Protein AF-A0A3M1J984-F1 (afdb_monomer)

Secondary structure (DSSP, 8-state):
---PPPPPPHHHHHHHHHHHHHHHHHHHHTTT-EE---HHHHHHHHHHHS-TTTS-SHHHHHHHHHHHHHTGGG--BSSHHHHHHHHHHHHHHHHHHHHHHHHHH-PPTT--GGGTSPPTTHHHHHHHHHHHHHEESHHHH-HHHHHIIIIIHHHHHHHHHHGGGGGS---TTSSSTT--GGGS-----HHHHHHHHHHHHHHHHHHHHTTT-SSS--

Sequence (218 aa):
MAIKSSRKTGIQYLGLGLFSLALILFTLMLGLDHYQLEPASLQSLAESTFSTEKTAGWPREALLAEAGSSGIYAQSYSSTFAFEDALNELFAGAQERIKTRIKTEGLPDGKQKWQVGIPDWVLPNKKTELLQDAAQGPVSGNPLLWFFLTFGLAIIGGLLYILPKRHTPPGIRHDHIYHNPLTRGLRMSWRGLFLGAAVIGIVGYGFYYMDKAYFWPA

Solvent-accessible surface area (backbone atoms only — not comparable to full-atom values): 12513 Å² total; per-residue (Å²): 133,82,81,75,76,78,81,79,52,72,56,34,54,51,10,49,50,39,26,52,50,10,52,51,51,48,62,50,55,73,65,60,38,34,34,37,51,48,73,67,60,56,50,53,48,35,48,74,72,47,46,86,85,70,27,58,67,54,42,45,52,30,40,55,53,32,41,65,70,70,44,49,62,81,45,75,26,71,42,71,64,62,43,49,53,51,51,52,51,40,54,51,50,18,41,51,50,46,56,49,45,41,73,74,75,44,71,62,91,97,54,54,73,80,38,44,49,67,61,84,65,52,55,76,74,42,45,66,59,55,52,59,73,15,43,45,37,74,49,69,75,37,53,67,59,49,47,40,51,26,54,48,34,27,51,52,9,49,46,44,40,50,58,70,64,70,72,56,75,95,53,76,87,78,64,68,78,82,70,59,79,85,75,66,62,95,70,89,39,75,66,55,50,54,51,50,50,49,52,52,50,52,53,52,49,49,36,62,73,50,75,68,52,93,59,87,87,120

Mean predicted aligned error: 12.94 Å

pLDDT: mean 82.84, std 13.0, range [40.94, 96.5]

Foldseek 3Di:
DDPPPDDADPLLVVLVVLLVQLVVLVVVLLQFKKFAFDLVLLQVLLCVPLPDPQAPCLLSVLLSVLCVVLVRRVDIGRHLVVNLVVVVVSLVSSQVVQVVCCVPVNDPPPDDPVRHGDDPVSCVVCVVVSRLVRIDGPCSVCVPVSCCSNVVSNVSSVCSNVVVVVPDPDDPPPVCPPPDPVVPPDDPDPVNVVVVVVVCVVVVVVCVVQVNDPDPDD

Structure (mmCIF, N/CA/C/O backbone):
data_AF-A0A3M1J984-F1
#
_entry.id   AF-A0A3M1J984-F1
#
loop_
_atom_site.group_PDB
_atom_site.id
_atom_site.type_symbol
_atom_site.label_atom_id
_atom_site.label_alt_id
_atom_site.label_comp_id
_atom_site.label_asym_id
_atom_site.label_entity_id
_atom_site.label_seq_id
_atom_site.pdbx_PDB_ins_code
_atom_site.Cartn_x
_atom_site.Cartn_y
_atom_site.Cartn_z
_atom_site.occupancy
_atom_site.B_iso_or_equiv
_atom_site.auth_seq_id
_atom_site.auth_comp_id
_atom_site.auth_asym_id
_atom_site.auth_atom_id
_atom_site.pdbx_PDB_model_num
ATOM 1 N N . MET A 1 1 ? 18.355 -13.145 -49.606 1.00 42.06 1 MET A N 1
ATOM 2 C CA . MET A 1 1 ? 19.613 -12.793 -48.908 1.00 42.06 1 MET A CA 1
ATOM 3 C C . MET A 1 1 ? 19.303 -12.614 -47.423 1.00 42.06 1 MET A C 1
ATOM 5 O O . MET A 1 1 ? 18.540 -11.719 -47.080 1.00 42.06 1 MET A O 1
ATOM 9 N N . ALA A 1 2 ? 19.761 -13.521 -46.554 1.00 40.94 2 ALA A N 1
ATOM 10 C CA . ALA A 1 2 ? 19.453 -13.466 -45.123 1.00 40.94 2 ALA A CA 1
ATOM 11 C C . ALA A 1 2 ? 20.171 -12.268 -44.482 1.00 40.94 2 ALA A C 1
ATOM 13 O O . ALA A 1 2 ? 21.398 -12.188 -44.507 1.00 40.94 2 ALA A O 1
ATOM 14 N N . ILE A 1 3 ? 19.407 -11.319 -43.937 1.00 47.78 3 ILE A N 1
ATOM 15 C CA . ILE A 1 3 ? 19.952 -10.152 -43.238 1.00 47.78 3 ILE A CA 1
ATOM 16 C C . ILE A 1 3 ? 20.613 -10.665 -41.958 1.00 47.78 3 ILE A C 1
ATOM 18 O O . ILE A 1 3 ? 19.939 -10.985 -40.980 1.00 47.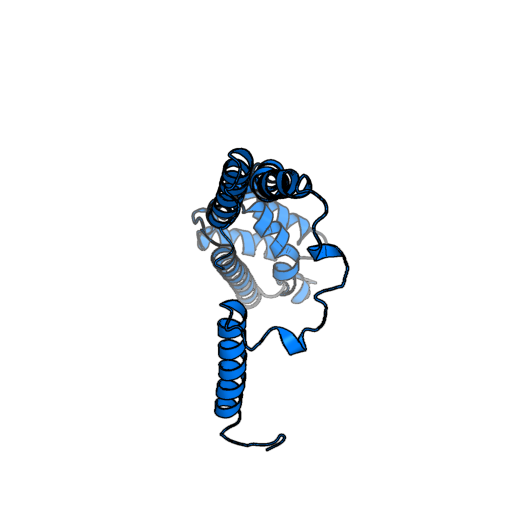78 3 ILE A O 1
ATOM 22 N N . LYS A 1 4 ? 21.941 -10.789 -41.983 1.00 49.25 4 LYS A N 1
ATOM 23 C CA . LYS A 1 4 ? 22.738 -11.184 -40.823 1.00 49.25 4 LYS A CA 1
ATOM 24 C C . LYS A 1 4 ? 22.514 -10.143 -39.725 1.00 49.25 4 LYS A C 1
ATOM 26 O O . LYS A 1 4 ? 22.806 -8.965 -39.920 1.00 49.25 4 LYS A O 1
ATOM 31 N N . SER A 1 5 ? 21.950 -10.572 -38.594 1.00 57.12 5 SER A N 1
ATOM 32 C CA . SER A 1 5 ? 21.793 -9.732 -37.402 1.00 57.12 5 SER A CA 1
ATOM 33 C C . SER A 1 5 ? 23.138 -9.087 -37.077 1.00 57.12 5 SER A C 1
ATOM 35 O O . SER A 1 5 ? 24.121 -9.802 -36.873 1.00 57.12 5 SER A O 1
ATOM 37 N N . SER A 1 6 ? 23.185 -7.753 -37.037 1.00 65.19 6 SER A N 1
ATOM 38 C CA . SER A 1 6 ? 24.373 -7.017 -36.594 1.00 65.19 6 SER A CA 1
ATOM 39 C C . SER A 1 6 ? 24.842 -7.584 -35.250 1.00 65.19 6 SER A C 1
ATOM 41 O O . SER A 1 6 ? 24.016 -7.804 -34.356 1.00 65.19 6 SER A O 1
ATOM 43 N N . ARG A 1 7 ? 26.141 -7.892 -35.123 1.00 69.62 7 ARG A N 1
ATOM 44 C CA . ARG A 1 7 ? 26.693 -8.392 -33.857 1.00 69.62 7 ARG A CA 1
ATOM 45 C C . ARG A 1 7 ? 26.532 -7.290 -32.814 1.00 69.62 7 ARG A C 1
ATOM 47 O O . ARG A 1 7 ? 26.939 -6.154 -33.049 1.00 69.62 7 ARG A O 1
ATOM 54 N N . LYS A 1 8 ? 25.915 -7.619 -31.681 1.00 73.62 8 LYS A N 1
ATOM 55 C CA . LYS A 1 8 ? 25.758 -6.669 -30.580 1.00 73.62 8 LYS A CA 1
ATOM 56 C C . LYS A 1 8 ? 27.132 -6.341 -29.998 1.00 73.62 8 LYS A C 1
ATOM 58 O O . LYS A 1 8 ? 27.983 -7.222 -29.887 1.00 73.62 8 LYS A O 1
ATOM 63 N N . THR A 1 9 ? 27.349 -5.081 -29.643 1.00 83.31 9 THR A N 1
ATOM 64 C CA . THR A 1 9 ? 28.586 -4.639 -28.986 1.00 83.31 9 THR A CA 1
ATOM 65 C C . THR A 1 9 ? 28.595 -5.078 -27.517 1.00 83.31 9 THR A C 1
ATOM 67 O O . THR A 1 9 ? 27.533 -5.282 -26.928 1.00 83.31 9 THR A O 1
ATOM 70 N N . GLY A 1 10 ? 29.773 -5.209 -26.893 1.00 88.31 10 GLY A N 1
ATOM 71 C CA . GLY A 1 10 ? 29.881 -5.607 -25.476 1.00 88.31 10 GLY A CA 1
ATOM 72 C C . GLY A 1 10 ? 29.053 -4.721 -24.534 1.00 88.31 10 GLY A C 1
ATOM 73 O O . GLY A 1 10 ? 28.366 -5.219 -23.647 1.00 88.31 10 GLY A O 1
ATOM 74 N N . ILE A 1 11 ? 28.999 -3.417 -24.814 1.00 88.56 11 ILE A N 1
ATOM 75 C CA . ILE A 1 11 ? 28.202 -2.450 -24.049 1.00 88.56 11 ILE A CA 1
ATOM 76 C C . ILE A 1 11 ? 26.681 -2.671 -24.182 1.00 88.56 11 ILE A C 1
ATOM 78 O O . ILE A 1 11 ? 25.940 -2.415 -23.239 1.00 88.56 11 ILE A O 1
ATOM 82 N N . GLN A 1 12 ? 26.203 -3.221 -25.309 1.00 89.38 12 GLN A N 1
ATOM 83 C CA . GLN A 1 12 ? 24.792 -3.594 -25.471 1.00 89.38 12 GLN A CA 1
ATOM 84 C C . GLN A 1 12 ? 24.426 -4.822 -24.637 1.00 89.38 12 GLN A C 1
ATOM 86 O O . GLN A 1 12 ? 23.303 -4.897 -24.143 1.00 89.38 12 GLN A O 1
ATOM 91 N N . TYR A 1 13 ? 25.340 -5.786 -24.492 1.00 92.19 13 TYR A N 1
ATOM 92 C CA . TYR A 1 13 ? 25.126 -6.929 -23.603 1.00 92.19 13 TYR A CA 1
ATOM 93 C C . TYR A 1 13 ? 25.141 -6.502 -22.137 1.00 92.19 13 TYR A C 1
ATOM 95 O O . TYR A 1 13 ? 24.280 -6.944 -21.383 1.00 92.19 13 TYR A O 1
ATOM 103 N N . LEU A 1 14 ? 26.041 -5.586 -21.763 1.00 94.50 14 LEU A N 1
ATOM 104 C CA . LEU A 1 14 ? 26.063 -4.995 -20.426 1.00 94.50 14 LEU A CA 1
ATOM 105 C C . LEU A 1 14 ? 24.751 -4.253 -20.133 1.00 94.50 14 LEU A C 1
ATOM 107 O O . LEU A 1 14 ? 24.116 -4.530 -19.122 1.00 94.50 14 LEU A O 1
ATOM 111 N N . GLY A 1 15 ? 24.291 -3.388 -21.045 1.00 93.94 15 GLY A N 1
ATOM 112 C CA . GLY A 1 15 ? 23.014 -2.681 -20.892 1.00 93.94 15 GLY A CA 1
ATOM 113 C C . 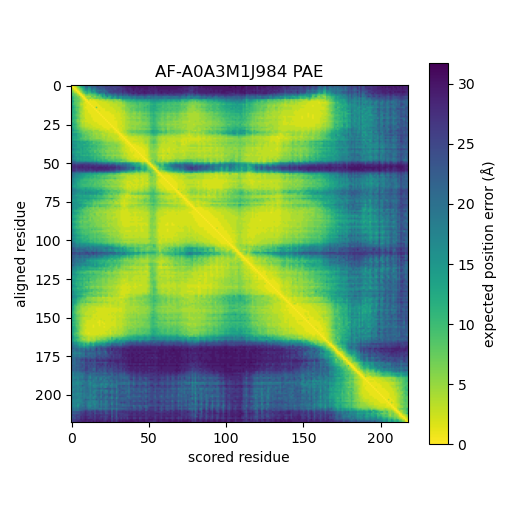GLY A 1 15 ? 21.810 -3.622 -20.776 1.00 93.94 15 GLY A C 1
ATOM 114 O O . GLY A 1 15 ? 20.946 -3.423 -19.925 1.00 93.94 15 GLY A O 1
ATOM 115 N N . LEU A 1 16 ? 21.782 -4.697 -21.573 1.00 93.75 16 LEU A N 1
ATOM 116 C CA . LEU A 1 16 ? 20.740 -5.725 -21.485 1.00 93.75 16 LEU A CA 1
ATOM 117 C C . LEU A 1 16 ? 20.778 -6.477 -20.146 1.00 93.75 16 LEU A C 1
ATOM 119 O O . LEU A 1 16 ? 19.722 -6.741 -19.573 1.00 93.75 16 LEU A O 1
ATOM 123 N N . GLY A 1 17 ? 21.971 -6.810 -19.648 1.00 95.50 17 GLY A N 1
ATOM 124 C CA . GLY A 1 17 ? 22.152 -7.453 -18.346 1.00 95.50 17 GLY A CA 1
ATOM 125 C C . GLY A 1 17 ? 21.673 -6.564 -17.202 1.00 95.50 17 GLY A C 1
ATOM 126 O O . GLY A 1 17 ? 20.893 -7.012 -16.369 1.00 95.50 17 GLY A O 1
ATOM 127 N N . LEU A 1 18 ? 22.054 -5.284 -17.222 1.00 95.19 18 LEU A N 1
ATOM 128 C CA . LEU A 1 18 ? 21.656 -4.291 -16.223 1.00 95.19 18 LEU A CA 1
ATOM 129 C C . LEU A 1 18 ? 20.131 -4.084 -16.192 1.00 95.19 18 LEU A C 1
ATOM 131 O O . LEU A 1 18 ? 19.521 -4.079 -15.128 1.00 95.19 18 LEU A O 1
ATOM 135 N N . PHE A 1 19 ? 19.504 -3.985 -17.369 1.00 96.50 19 PHE A N 1
ATOM 136 C CA . PHE A 1 19 ? 18.048 -3.887 -17.496 1.00 96.50 19 PHE A CA 1
ATOM 137 C C . PHE A 1 19 ? 17.336 -5.145 -16.978 1.00 96.50 19 PHE A C 1
ATOM 139 O O . PHE A 1 19 ? 16.338 -5.050 -16.270 1.00 96.50 19 PHE A O 1
ATOM 146 N N . SER A 1 20 ? 17.857 -6.328 -17.314 1.00 96.19 20 SER A N 1
ATOM 147 C CA . SER A 1 20 ? 17.273 -7.600 -16.867 1.00 96.19 20 SER A CA 1
ATOM 148 C C . SER A 1 20 ? 17.388 -7.763 -15.350 1.00 96.19 20 SER A C 1
ATOM 150 O O . SER A 1 20 ? 16.433 -8.186 -14.708 1.00 96.19 20 SER A O 1
ATOM 152 N N . LEU A 1 21 ? 18.524 -7.369 -14.769 1.00 96.31 21 LEU A N 1
ATOM 153 C CA . LEU A 1 21 ? 18.724 -7.345 -13.322 1.00 96.31 21 LEU A CA 1
ATOM 154 C C . LEU A 1 21 ? 17.727 -6.404 -12.635 1.00 96.31 21 LEU A C 1
ATOM 156 O O . LEU A 1 21 ? 17.101 -6.800 -11.659 1.00 96.31 21 LEU A O 1
ATOM 160 N N . ALA A 1 22 ? 17.534 -5.198 -13.172 1.00 96.31 22 ALA A N 1
ATOM 161 C CA . ALA A 1 22 ? 16.565 -4.241 -12.644 1.00 96.31 22 ALA A CA 1
ATOM 162 C C . ALA A 1 22 ? 15.129 -4.801 -12.646 1.00 96.31 22 ALA A C 1
ATOM 164 O O . ALA A 1 22 ? 14.398 -4.634 -11.673 1.00 96.31 22 ALA A O 1
ATOM 165 N N . LEU A 1 23 ? 14.745 -5.527 -13.704 1.00 95.75 23 LEU A N 1
ATOM 166 C CA . LEU A 1 23 ? 13.440 -6.189 -13.804 1.00 95.75 23 LEU A CA 1
ATOM 167 C C . LEU A 1 23 ? 13.276 -7.320 -12.774 1.00 95.75 23 LEU A C 1
ATOM 169 O O . LEU A 1 23 ? 12.214 -7.463 -12.169 1.00 95.75 23 LEU A O 1
ATOM 173 N N . ILE A 1 24 ? 14.328 -8.114 -12.561 1.00 95.75 24 ILE A N 1
ATOM 174 C CA . ILE A 1 24 ? 14.336 -9.168 -11.539 1.00 95.75 24 ILE A CA 1
ATOM 175 C C . ILE A 1 24 ? 14.186 -8.544 -10.151 1.00 95.75 24 ILE A C 1
ATOM 177 O O . ILE A 1 24 ? 13.312 -8.957 -9.396 1.00 95.75 24 ILE A O 1
ATOM 181 N N . LEU A 1 25 ? 14.978 -7.514 -9.840 1.00 94.75 25 LEU A N 1
ATOM 182 C CA . LEU A 1 25 ? 14.898 -6.801 -8.565 1.00 94.75 25 LEU A CA 1
ATOM 183 C C . LEU A 1 25 ? 13.515 -6.188 -8.344 1.00 94.75 25 LEU A C 1
ATOM 185 O O . LEU A 1 25 ? 12.973 -6.318 -7.255 1.00 94.75 25 LEU A O 1
ATOM 189 N N . PHE A 1 26 ? 12.915 -5.594 -9.376 1.00 94.75 26 PHE A N 1
ATOM 190 C CA . PHE A 1 26 ? 11.553 -5.061 -9.310 1.00 94.75 26 PHE A CA 1
ATOM 191 C C . PHE A 1 26 ? 10.511 -6.148 -9.019 1.00 94.75 26 PHE A C 1
ATOM 193 O O . PHE A 1 26 ? 9.590 -5.933 -8.240 1.00 94.75 26 PHE A O 1
ATOM 200 N N . THR A 1 27 ? 10.669 -7.333 -9.607 1.00 93.25 27 THR A N 1
ATOM 201 C CA . THR A 1 27 ? 9.751 -8.455 -9.363 1.00 93.25 27 THR A CA 1
ATOM 202 C C . THR A 1 27 ? 9.906 -8.998 -7.941 1.00 93.25 27 THR A C 1
ATOM 204 O O . THR A 1 27 ? 8.913 -9.283 -7.279 1.00 93.25 27 THR A O 1
ATOM 207 N N . LEU A 1 28 ? 11.145 -9.109 -7.452 1.00 91.62 28 LEU A N 1
ATOM 208 C CA . LEU A 1 28 ? 11.443 -9.572 -6.093 1.00 91.62 28 LEU A CA 1
ATOM 209 C C . LEU A 1 28 ? 11.027 -8.556 -5.019 1.00 91.62 28 LEU A C 1
ATOM 211 O O . LEU A 1 28 ? 10.614 -8.961 -3.937 1.00 91.62 28 LEU A O 1
ATOM 215 N N . MET A 1 29 ? 11.088 -7.256 -5.327 1.00 89.06 29 MET A N 1
ATOM 216 C CA . MET A 1 29 ? 10.677 -6.158 -4.440 1.00 89.06 29 MET A CA 1
ATOM 217 C C . MET A 1 29 ? 9.253 -6.336 -3.902 1.00 89.06 29 MET A C 1
ATOM 219 O O . MET A 1 29 ? 9.002 -5.987 -2.756 1.00 89.06 29 MET A O 1
ATOM 223 N N . LEU A 1 30 ? 8.347 -6.938 -4.680 1.00 85.62 30 LEU A N 1
ATOM 224 C CA . LEU A 1 30 ? 6.957 -7.173 -4.271 1.00 85.62 30 LEU A CA 1
ATOM 225 C C . LEU A 1 30 ? 6.803 -8.140 -3.084 1.00 85.62 30 LEU A C 1
ATOM 227 O O . LEU A 1 30 ? 5.750 -8.138 -2.457 1.00 85.62 30 LEU A O 1
ATOM 231 N N . GLY A 1 31 ? 7.808 -8.975 -2.796 1.00 85.75 31 GLY A N 1
ATOM 232 C CA . GLY A 1 31 ? 7.754 -9.984 -1.729 1.00 85.75 31 GLY A CA 1
ATOM 233 C C . GLY A 1 31 ? 8.836 -9.839 -0.659 1.00 85.75 31 GLY A C 1
ATOM 234 O O . GLY A 1 31 ? 9.023 -10.759 0.131 1.00 85.75 31 GLY A O 1
ATOM 235 N N . LEU A 1 32 ? 9.594 -8.740 -0.667 1.00 87.81 32 LEU A N 1
ATOM 236 C CA . LEU A 1 32 ? 10.682 -8.508 0.290 1.00 87.81 32 LEU A CA 1
ATOM 237 C C . LEU A 1 32 ? 10.213 -7.869 1.602 1.00 87.81 32 LEU A C 1
ATOM 239 O O . LEU A 1 32 ? 10.896 -8.010 2.617 1.00 87.81 32 LEU A O 1
ATOM 243 N N . ASP A 1 33 ? 9.069 -7.191 1.579 1.00 89.44 33 ASP A N 1
ATOM 244 C CA . ASP A 1 33 ? 8.481 -6.560 2.755 1.00 89.44 33 ASP A CA 1
ATOM 245 C C . ASP A 1 33 ? 7.420 -7.465 3.392 1.00 89.44 33 ASP A C 1
ATOM 247 O O . ASP A 1 33 ? 6.802 -8.313 2.744 1.00 89.44 33 ASP A O 1
ATOM 251 N N . HIS A 1 34 ? 7.210 -7.265 4.687 1.00 91.19 34 HIS A N 1
ATOM 252 C CA . HIS A 1 34 ? 6.142 -7.871 5.467 1.00 91.19 34 HIS A CA 1
ATOM 253 C C . HIS A 1 34 ? 5.400 -6.777 6.233 1.00 91.19 34 HIS A C 1
ATOM 255 O O . HIS A 1 34 ? 5.925 -5.694 6.473 1.00 91.19 34 HIS A O 1
ATOM 261 N N . TYR A 1 35 ? 4.162 -7.056 6.607 1.00 91.75 35 TYR A N 1
ATOM 262 C CA . TYR A 1 35 ? 3.294 -6.126 7.309 1.00 91.75 35 TYR A CA 1
ATOM 263 C C . TYR A 1 35 ? 3.074 -6.630 8.725 1.00 91.75 35 TYR A C 1
ATOM 265 O O . TYR A 1 35 ? 2.645 -7.767 8.917 1.00 91.75 35 TYR A O 1
ATOM 273 N N . GLN A 1 36 ? 3.359 -5.798 9.716 1.00 92.12 36 GLN A N 1
ATOM 274 C CA . GLN A 1 36 ? 3.094 -6.107 11.115 1.00 92.12 36 GLN A CA 1
ATOM 275 C C . GLN A 1 36 ? 2.576 -4.855 11.811 1.00 92.12 36 GLN A C 1
ATOM 277 O O . GLN A 1 36 ? 3.175 -3.785 11.715 1.00 92.12 36 GLN A O 1
ATOM 282 N N . LEU A 1 37 ? 1.454 -4.995 12.516 1.00 91.62 37 LEU A N 1
ATOM 283 C CA . LEU A 1 37 ? 0.874 -3.885 13.259 1.00 91.62 37 LEU A CA 1
ATOM 284 C C . LEU A 1 37 ? 1.695 -3.629 14.524 1.00 91.62 37 LEU A C 1
ATOM 286 O O . LEU A 1 37 ? 1.887 -4.536 15.334 1.00 91.62 37 LEU A O 1
ATOM 290 N N . GLU A 1 38 ? 2.136 -2.390 14.720 1.00 90.31 38 GLU A N 1
ATOM 291 C CA . GLU A 1 38 ? 2.816 -1.979 15.944 1.00 90.31 38 GLU A CA 1
ATOM 292 C C . GLU A 1 38 ? 1.799 -1.412 16.954 1.00 90.31 38 GLU A C 1
ATOM 294 O O . GLU A 1 38 ? 0.918 -0.632 16.582 1.00 90.31 38 GLU A O 1
ATOM 299 N N . PRO A 1 39 ? 1.890 -1.747 18.256 1.00 88.38 39 PRO A N 1
ATOM 300 C CA . PRO A 1 39 ? 0.985 -1.188 19.261 1.00 88.38 39 PRO A CA 1
ATOM 301 C C . PRO A 1 39 ? 0.989 0.344 19.300 1.00 88.38 39 PRO A C 1
ATOM 303 O O . PRO A 1 39 ? -0.056 0.957 19.511 1.00 88.38 39 PRO A O 1
ATOM 306 N N . ALA A 1 40 ? 2.150 0.964 19.074 1.00 88.62 40 ALA A N 1
ATOM 307 C CA . ALA A 1 40 ? 2.295 2.415 19.069 1.00 88.62 40 ALA A CA 1
ATOM 308 C C . ALA A 1 40 ? 1.547 3.077 17.899 1.00 88.62 40 ALA A C 1
ATOM 310 O O . ALA A 1 40 ? 0.907 4.108 18.111 1.00 88.62 40 ALA A O 1
ATOM 311 N N . SER A 1 41 ? 1.566 2.477 16.701 1.00 87.25 41 SER A N 1
ATOM 312 C CA . SER A 1 41 ? 0.880 3.026 15.523 1.00 87.25 41 SER A CA 1
ATOM 313 C C . SER A 1 41 ? -0.639 2.912 15.637 1.00 87.25 41 SER A C 1
ATOM 315 O O . SER A 1 41 ? -1.359 3.860 15.326 1.00 87.25 41 SER A O 1
ATOM 317 N N . LEU A 1 42 ? -1.160 1.808 16.189 1.00 87.75 42 LEU A N 1
ATOM 318 C CA . LEU A 1 42 ? -2.599 1.707 16.449 1.00 87.75 42 LEU A CA 1
ATOM 319 C C . LEU A 1 42 ? -3.052 2.697 17.534 1.00 87.75 42 LEU A C 1
ATOM 321 O O . LEU A 1 42 ? -4.132 3.280 17.429 1.00 87.75 42 LEU A O 1
ATOM 325 N N . GLN A 1 43 ? -2.237 2.912 18.571 1.00 88.25 43 GLN A N 1
ATOM 326 C CA . GLN A 1 43 ? -2.541 3.871 19.636 1.00 88.25 43 GLN A CA 1
ATOM 327 C C . GLN A 1 43 ? -2.553 5.317 19.133 1.00 88.25 43 GLN A C 1
ATOM 329 O O . GLN A 1 43 ? -3.506 6.041 19.428 1.00 88.25 43 GLN A O 1
ATOM 334 N N . SER A 1 44 ? -1.538 5.731 18.369 1.00 86.69 44 SER A N 1
ATOM 335 C CA . SER A 1 44 ? -1.463 7.082 17.801 1.00 86.69 44 SER A CA 1
ATOM 336 C C . SER A 1 44 ? -2.610 7.342 16.822 1.00 86.69 44 SER A C 1
ATOM 338 O O . SER A 1 44 ? -3.220 8.413 16.843 1.00 86.69 44 SER A O 1
ATOM 340 N N . LEU A 1 45 ? -2.975 6.340 16.019 1.00 85.56 45 LEU A N 1
ATOM 341 C CA . LEU A 1 45 ? -4.097 6.425 15.095 1.00 85.56 45 LEU A CA 1
ATOM 342 C C . LEU A 1 45 ? -5.439 6.493 15.818 1.00 85.56 45 LEU A C 1
ATOM 344 O O . LEU A 1 45 ? -6.295 7.303 15.457 1.00 85.56 45 LEU A O 1
ATOM 348 N N . ALA A 1 46 ? -5.640 5.672 16.847 1.00 85.25 46 ALA A N 1
ATOM 349 C CA . ALA A 1 46 ? -6.855 5.729 17.648 1.00 85.25 46 ALA A CA 1
ATOM 350 C C . ALA A 1 46 ? -6.990 7.093 18.344 1.00 85.25 46 ALA A C 1
ATOM 352 O O . ALA A 1 46 ? -8.089 7.633 18.444 1.00 85.25 46 ALA A O 1
ATOM 353 N N . GLU A 1 47 ? -5.881 7.684 18.781 1.00 84.50 47 GLU A N 1
ATOM 354 C CA . GLU A 1 47 ? -5.860 8.999 19.418 1.00 84.50 47 GLU A CA 1
ATOM 355 C C . GLU A 1 47 ? -6.139 10.147 18.437 1.00 84.50 47 GLU A C 1
ATOM 357 O O . GLU A 1 47 ? -6.940 11.035 18.745 1.00 84.50 47 GLU A O 1
ATOM 362 N N . SER A 1 48 ? -5.558 10.099 17.235 1.00 82.06 48 SER A N 1
ATOM 363 C CA . SER A 1 48 ? -5.792 11.098 16.183 1.00 82.06 48 SER A CA 1
ATOM 364 C C . SER A 1 48 ? -7.187 11.000 15.561 1.00 82.06 48 SER A C 1
ATOM 366 O O . SER A 1 48 ? -7.730 11.995 15.087 1.00 82.06 48 SER A O 1
ATOM 368 N N . THR A 1 49 ? -7.783 9.807 15.572 1.00 80.50 49 THR A N 1
ATOM 369 C CA . THR A 1 49 ? -9.091 9.551 14.959 1.00 80.50 49 THR A CA 1
ATOM 370 C C . THR A 1 49 ? -10.246 9.758 15.941 1.00 80.50 49 THR A C 1
ATOM 372 O O . THR A 1 49 ? -11.301 10.252 15.548 1.00 80.50 49 THR A O 1
ATOM 375 N N . PHE A 1 50 ? -10.063 9.407 17.219 1.00 76.81 50 PHE A N 1
ATOM 376 C CA . PHE A 1 50 ? -11.115 9.419 18.245 1.00 76.81 50 PHE A CA 1
ATOM 377 C C . PHE A 1 50 ? -10.831 10.417 19.382 1.00 76.81 50 PHE A C 1
ATOM 379 O O . PHE A 1 50 ? -11.062 10.109 20.553 1.00 76.81 50 PHE A O 1
ATOM 386 N N . SER A 1 51 ? -10.319 11.610 19.055 1.00 62.59 51 SER A N 1
ATOM 387 C CA . SER A 1 51 ? -9.923 12.619 20.046 1.00 62.59 51 SER A CA 1
ATOM 388 C C . SER A 1 51 ? -11.073 13.061 20.975 1.00 62.59 51 SER A C 1
ATOM 390 O O . SER A 1 51 ? -12.246 13.145 20.598 1.00 62.59 51 SER A O 1
ATOM 392 N N . THR A 1 52 ? -10.698 13.366 22.217 1.00 56.91 52 THR A N 1
ATOM 393 C CA . THR A 1 52 ? -11.489 13.306 23.460 1.00 56.91 52 THR A CA 1
ATOM 394 C C . THR A 1 52 ? -12.662 14.287 23.617 1.00 56.91 52 THR A C 1
ATOM 396 O O . THR A 1 52 ? -13.256 14.338 24.688 1.00 56.91 52 THR A O 1
ATOM 399 N N . GLU A 1 53 ? -13.074 15.038 22.595 1.00 55.97 53 GLU A N 1
ATOM 400 C CA . GLU A 1 53 ? -14.160 16.027 22.745 1.00 55.97 53 GLU A CA 1
ATOM 401 C C . GLU A 1 53 ? -15.470 15.680 22.024 1.00 55.97 53 GLU A C 1
ATOM 403 O O . GLU A 1 53 ? -16.500 16.300 22.296 1.00 55.97 53 GLU A O 1
ATOM 408 N N . LYS A 1 54 ? -15.514 14.637 21.179 1.00 54.16 54 LYS A N 1
ATOM 409 C CA . LYS A 1 54 ? -16.776 14.254 20.503 1.00 54.16 54 LYS A CA 1
ATOM 410 C C . LYS A 1 54 ? -17.113 12.768 20.430 1.00 54.16 54 LYS A C 1
ATOM 412 O O . LYS A 1 54 ? -18.251 12.443 20.096 1.00 54.16 54 LYS A O 1
ATOM 417 N N . THR A 1 55 ? -16.209 11.892 20.845 1.00 54.31 55 THR A N 1
ATOM 418 C CA . THR A 1 55 ? -16.434 10.445 20.924 1.00 54.31 55 THR A CA 1
ATOM 419 C C . THR A 1 55 ? -16.011 9.964 22.301 1.00 54.31 55 THR A C 1
ATOM 421 O O . THR A 1 55 ? -14.874 10.187 22.705 1.00 54.31 55 THR A O 1
ATOM 424 N N . ALA A 1 56 ? -16.934 9.368 23.062 1.00 59.47 56 ALA A N 1
ATOM 425 C CA . ALA A 1 56 ? -16.606 8.721 24.337 1.00 59.47 56 ALA A CA 1
ATOM 426 C C . ALA A 1 56 ? -15.411 7.783 24.111 1.00 59.47 56 ALA A C 1
ATOM 428 O O . ALA A 1 56 ? -15.382 7.169 23.060 1.00 59.47 56 ALA A O 1
ATOM 429 N N . GLY A 1 57 ? -14.446 7.637 25.026 1.00 72.56 57 GLY A N 1
ATOM 430 C CA . GLY A 1 57 ? -13.211 6.846 24.809 1.00 72.56 57 GLY A CA 1
ATOM 431 C C . GLY A 1 57 ? -13.392 5.354 24.450 1.00 72.56 57 GLY A C 1
ATOM 432 O O . GLY A 1 57 ? -12.407 4.637 24.285 1.00 72.56 57 GLY A O 1
ATOM 433 N N . TRP A 1 58 ? -14.635 4.895 24.292 1.00 83.38 58 TRP A N 1
ATOM 434 C CA . TRP A 1 58 ? -15.040 3.536 23.952 1.00 83.38 58 TRP A CA 1
ATOM 435 C C . TRP A 1 58 ? -14.484 3.026 22.609 1.00 83.38 58 TRP A C 1
ATOM 437 O O . TRP A 1 58 ? -14.028 1.888 22.604 1.00 83.38 58 TRP A O 1
ATOM 447 N N . PRO A 1 59 ? -14.443 3.785 21.488 1.00 85.44 59 PRO A N 1
ATOM 448 C CA . PRO A 1 59 ? -13.818 3.335 20.242 1.00 85.44 59 PRO A CA 1
ATOM 449 C C . PRO A 1 59 ? -12.340 2.991 20.396 1.00 85.44 59 PRO A C 1
ATOM 451 O O . PRO A 1 59 ? -11.902 1.938 19.938 1.00 85.44 59 PRO A O 1
ATOM 454 N N . ARG A 1 60 ? -11.581 3.854 21.084 1.00 85.94 60 ARG A N 1
ATOM 455 C CA . ARG A 1 60 ? -10.154 3.638 21.354 1.00 85.94 60 ARG A CA 1
ATOM 456 C C . ARG A 1 60 ? -9.956 2.398 22.217 1.00 85.94 60 ARG A C 1
ATOM 458 O O . ARG A 1 60 ? -9.153 1.538 21.872 1.00 85.94 60 ARG A O 1
ATOM 465 N N . GLU A 1 61 ? -10.700 2.297 23.313 1.00 87.12 61 GLU A N 1
ATOM 466 C CA . GLU A 1 61 ? -10.638 1.147 24.216 1.00 87.12 61 GLU A CA 1
ATOM 467 C C . GLU A 1 61 ? -10.999 -0.158 23.492 1.00 87.12 61 GLU A C 1
ATOM 469 O O . GLU A 1 61 ? -10.267 -1.138 23.594 1.00 87.12 61 GLU A O 1
ATOM 474 N N . ALA A 1 62 ? -12.079 -0.161 22.706 1.00 88.75 62 ALA A N 1
ATOM 475 C CA . ALA A 1 62 ? -12.538 -1.335 21.973 1.00 88.75 62 ALA A CA 1
ATOM 476 C C . ALA A 1 62 ? -11.527 -1.800 20.918 1.00 88.75 62 ALA A C 1
ATOM 478 O O . ALA A 1 62 ? -11.276 -2.999 20.827 1.00 88.75 62 ALA A O 1
ATOM 479 N N . LEU A 1 63 ? -10.917 -0.875 20.166 1.00 89.69 63 LEU A N 1
ATOM 480 C CA . LEU A 1 63 ? -9.875 -1.202 19.187 1.00 89.69 63 LEU A CA 1
ATOM 481 C C . LEU A 1 63 ? -8.630 -1.785 19.852 1.00 89.69 63 LEU A C 1
ATOM 483 O O . LEU A 1 63 ? -8.123 -2.809 19.404 1.00 89.69 63 LEU A O 1
ATOM 487 N N . LEU A 1 64 ? -8.151 -1.174 20.938 1.00 89.75 64 LEU A N 1
ATOM 488 C CA . LEU A 1 64 ? -6.966 -1.664 21.646 1.00 89.75 64 LEU A CA 1
ATOM 489 C C . LEU A 1 64 ? -7.226 -3.016 22.323 1.00 89.75 64 LEU A C 1
ATOM 491 O O . LEU A 1 64 ? -6.362 -3.892 22.298 1.00 89.75 64 LEU A O 1
ATOM 495 N N . ALA A 1 65 ? -8.421 -3.205 22.885 1.00 90.31 65 ALA A N 1
ATOM 496 C CA . ALA A 1 65 ? -8.816 -4.457 23.514 1.00 90.31 65 ALA A CA 1
ATOM 497 C C . ALA A 1 65 ? -9.020 -5.585 22.491 1.00 90.31 65 ALA A C 1
ATOM 499 O O . ALA A 1 65 ? -8.676 -6.729 22.788 1.00 90.31 65 ALA A O 1
ATOM 500 N N . GLU A 1 66 ? -9.561 -5.288 21.303 1.00 92.12 66 GLU A N 1
ATOM 501 C CA . GLU A 1 66 ? -9.684 -6.267 20.216 1.00 92.12 66 GLU A CA 1
ATOM 502 C C . GLU A 1 66 ? -8.322 -6.591 19.591 1.00 92.12 66 GLU A C 1
ATOM 504 O O . GLU A 1 66 ? -8.025 -7.750 19.316 1.00 92.12 66 GLU A O 1
ATOM 509 N N . ALA A 1 67 ? -7.434 -5.607 19.441 1.00 89.06 67 ALA A N 1
ATOM 510 C CA . ALA A 1 67 ? -6.075 -5.854 18.960 1.00 89.06 67 ALA A CA 1
ATOM 511 C C . ALA A 1 67 ? -5.280 -6.750 19.926 1.00 89.06 67 ALA A C 1
ATOM 513 O O . ALA A 1 67 ? -4.533 -7.630 19.500 1.00 89.06 67 ALA A O 1
ATOM 514 N N . GLY A 1 68 ? -5.484 -6.573 21.237 1.00 87.38 68 GLY A N 1
ATOM 515 C CA . GLY A 1 68 ? -4.893 -7.435 22.261 1.00 87.38 68 GLY A CA 1
ATOM 516 C C . GLY A 1 68 ? -5.407 -8.879 22.229 1.00 87.38 68 GLY A C 1
ATOM 517 O O . GLY A 1 68 ? -4.625 -9.800 22.444 1.00 87.38 68 GLY A O 1
ATOM 518 N N . SER A 1 69 ? -6.695 -9.099 21.943 1.00 88.00 69 SER A N 1
ATOM 519 C CA . SER A 1 69 ? -7.294 -10.446 21.910 1.00 88.00 69 SER A CA 1
ATOM 520 C C . SER A 1 69 ? -7.132 -11.177 20.584 1.00 88.00 69 SER A C 1
ATOM 522 O O . SER A 1 69 ? -6.994 -12.395 20.585 1.00 88.00 69 SER A O 1
ATOM 524 N N . SER A 1 70 ? -7.159 -10.455 19.463 1.00 85.88 70 SER A N 1
ATOM 525 C CA . SER A 1 70 ? -6.975 -11.023 18.120 1.00 85.88 70 SER A CA 1
ATOM 526 C C . SER A 1 70 ? -5.542 -11.506 17.885 1.00 85.88 70 SER A C 1
ATOM 528 O O . SER A 1 70 ? -5.292 -12.293 16.976 1.00 85.88 70 SER A O 1
ATOM 530 N N . GLY A 1 71 ? -4.584 -11.048 18.701 1.00 84.56 71 GLY A N 1
ATOM 531 C CA . GLY A 1 71 ? -3.172 -11.391 18.544 1.00 84.56 71 GLY A CA 1
ATOM 532 C C . GLY A 1 71 ? -2.536 -10.768 17.299 1.00 84.56 71 GLY A C 1
ATOM 533 O O . GLY A 1 71 ? -1.443 -11.179 16.913 1.00 84.56 71 GLY A O 1
ATOM 534 N N . ILE A 1 72 ? -3.183 -9.768 16.687 1.00 89.19 72 ILE A N 1
ATOM 535 C CA . ILE A 1 72 ? -2.739 -9.126 15.440 1.00 89.19 72 ILE A CA 1
ATOM 536 C C . ILE A 1 72 ? -1.320 -8.544 15.539 1.00 89.19 72 ILE A C 1
ATOM 538 O O . ILE A 1 72 ? -0.587 -8.553 14.557 1.00 89.19 72 ILE A O 1
ATOM 542 N N . TYR A 1 73 ? -0.894 -8.110 16.732 1.00 88.38 73 TYR A N 1
ATOM 543 C CA . TYR A 1 73 ? 0.458 -7.594 16.978 1.00 88.38 73 TYR A CA 1
ATOM 544 C C . TYR A 1 73 ? 1.560 -8.654 16.847 1.00 88.38 73 TYR A C 1
ATOM 546 O O . TYR A 1 73 ? 2.709 -8.319 16.567 1.00 88.38 73 TYR A O 1
ATOM 554 N N . ALA A 1 74 ? 1.237 -9.927 17.084 1.00 86.88 74 ALA A N 1
ATOM 555 C CA . ALA A 1 74 ? 2.200 -11.026 17.015 1.00 86.88 74 ALA A CA 1
ATOM 556 C C . ALA A 1 74 ? 2.307 -11.633 15.608 1.00 86.88 74 ALA A C 1
ATOM 558 O O . ALA A 1 74 ? 3.226 -12.406 15.344 1.00 86.88 74 ALA A O 1
ATOM 559 N N . GLN A 1 75 ? 1.367 -11.311 14.718 1.00 88.62 75 GLN A N 1
ATOM 560 C CA . GLN A 1 75 ? 1.314 -11.863 13.372 1.00 88.62 75 GLN A CA 1
ATOM 561 C C . GLN A 1 75 ? 2.021 -10.937 12.381 1.00 88.62 75 GLN A C 1
ATOM 563 O O . GLN A 1 75 ? 1.821 -9.723 12.392 1.00 88.62 75 GLN A O 1
ATOM 568 N N . SER A 1 76 ? 2.830 -11.527 11.503 1.00 89.75 76 SER A N 1
ATOM 569 C CA . SER A 1 76 ? 3.408 -10.852 10.345 1.00 89.75 76 SER A CA 1
ATOM 570 C C . SER A 1 76 ? 2.766 -11.382 9.065 1.00 89.75 76 SER A C 1
ATOM 572 O O . SER A 1 76 ? 2.600 -12.588 8.873 1.00 89.75 76 SER A O 1
ATOM 574 N N . TYR A 1 77 ? 2.389 -10.468 8.180 1.00 90.69 77 TYR A N 1
ATOM 575 C CA . TYR A 1 77 ? 1.676 -10.764 6.945 1.00 90.69 77 TYR A CA 1
ATOM 576 C C . TYR A 1 77 ? 2.594 -10.515 5.753 1.00 90.69 77 TYR A C 1
ATOM 578 O O . TYR A 1 77 ? 3.204 -9.459 5.634 1.00 90.69 77 TYR A O 1
ATOM 586 N N . SER A 1 78 ? 2.682 -11.467 4.831 1.00 85.38 78 SER A N 1
ATOM 587 C CA . SER A 1 78 ? 3.525 -11.348 3.631 1.00 85.38 78 SER A CA 1
ATOM 588 C C . SER A 1 78 ? 2.879 -10.549 2.495 1.00 85.38 78 SER A C 1
ATOM 590 O O . SER A 1 78 ? 3.501 -10.340 1.458 1.00 85.38 78 SER A O 1
ATOM 592 N N . SER A 1 79 ? 1.618 -10.132 2.648 1.00 86.44 79 SER A N 1
ATOM 593 C CA . SER A 1 79 ? 0.898 -9.378 1.624 1.00 86.44 79 SER A CA 1
ATOM 594 C C . SER A 1 79 ? 0.023 -8.292 2.232 1.00 86.44 79 SER A C 1
ATOM 596 O O . SER A 1 79 ? -0.548 -8.467 3.310 1.00 86.44 79 SER A O 1
ATOM 598 N N . THR A 1 80 ? -0.131 -7.198 1.484 1.00 88.19 80 THR A N 1
ATOM 599 C CA . THR A 1 80 ? -1.055 -6.104 1.798 1.00 88.19 80 THR A CA 1
ATOM 600 C C . THR A 1 80 ? -2.474 -6.631 2.000 1.00 88.19 80 THR A C 1
ATOM 602 O O . THR A 1 80 ? -3.131 -6.241 2.951 1.00 88.19 80 THR A O 1
ATOM 605 N N . PHE A 1 81 ? -2.931 -7.559 1.154 1.00 89.56 81 PHE A N 1
ATOM 606 C CA . PHE A 1 81 ? -4.294 -8.093 1.214 1.00 89.56 81 PHE A CA 1
ATOM 607 C C . PHE A 1 81 ? -4.563 -8.879 2.498 1.00 89.56 81 PHE A C 1
ATOM 609 O O . PHE A 1 81 ? -5.560 -8.627 3.160 1.00 89.56 81 PHE A O 1
ATOM 616 N N . ALA A 1 82 ? -3.645 -9.767 2.895 1.00 91.00 82 ALA A N 1
ATOM 617 C CA . ALA A 1 82 ? -3.803 -10.527 4.134 1.00 91.00 82 ALA A CA 1
ATOM 618 C C . ALA A 1 82 ? -3.810 -9.611 5.370 1.00 91.00 82 ALA A C 1
ATOM 620 O O . ALA A 1 82 ? -4.556 -9.844 6.316 1.00 91.00 82 ALA A O 1
ATOM 621 N N . PHE A 1 83 ? -3.009 -8.543 5.344 1.00 92.56 83 PHE A N 1
ATOM 622 C CA . PHE A 1 83 ? -3.036 -7.535 6.398 1.00 92.56 83 PHE A CA 1
ATOM 623 C C . PHE A 1 83 ? -4.324 -6.700 6.380 1.00 92.56 83 PHE A C 1
ATOM 625 O O . PHE A 1 83 ? -4.874 -6.402 7.435 1.00 92.56 83 PHE A O 1
ATOM 632 N N . GLU A 1 84 ? -4.836 -6.338 5.200 1.00 92.25 84 GLU A N 1
ATOM 633 C CA . GLU A 1 84 ? -6.121 -5.643 5.063 1.00 92.25 84 GLU A CA 1
ATOM 634 C C . GLU A 1 84 ? -7.278 -6.478 5.619 1.00 92.25 84 GLU A C 1
ATOM 636 O O . GLU A 1 84 ? -8.118 -5.934 6.334 1.00 92.25 84 GLU A O 1
ATOM 641 N N . ASP A 1 85 ? -7.304 -7.783 5.351 1.00 92.62 85 ASP A N 1
ATOM 642 C CA . ASP A 1 85 ? -8.307 -8.695 5.908 1.00 92.62 85 ASP A CA 1
ATOM 643 C C . ASP A 1 85 ? -8.230 -8.728 7.439 1.00 92.62 85 ASP A C 1
ATOM 645 O O . ASP A 1 85 ? -9.246 -8.543 8.110 1.00 92.62 85 ASP A O 1
ATOM 649 N N . ALA A 1 86 ? -7.023 -8.823 8.004 1.00 92.75 86 ALA A N 1
ATOM 650 C CA . ALA A 1 86 ? -6.823 -8.758 9.450 1.00 92.75 86 ALA A CA 1
ATOM 651 C C . ALA A 1 86 ? -7.260 -7.412 10.059 1.00 92.75 86 ALA A C 1
ATOM 653 O O . ALA A 1 86 ? -7.833 -7.374 11.150 1.00 92.75 86 ALA A O 1
ATOM 654 N N . LEU A 1 87 ? -7.033 -6.293 9.362 1.00 92.88 87 LEU A N 1
ATOM 655 C CA . LEU A 1 87 ? -7.534 -4.983 9.785 1.00 92.88 87 LEU A CA 1
ATOM 656 C C . LEU A 1 87 ? -9.065 -4.910 9.718 1.00 92.88 87 LEU A C 1
ATOM 658 O O . LEU A 1 87 ? -9.687 -4.367 10.631 1.00 92.88 87 LEU A O 1
ATOM 662 N N . ASN A 1 88 ? -9.686 -5.458 8.671 1.00 93.25 88 ASN A N 1
ATOM 663 C CA . ASN A 1 88 ? -11.143 -5.525 8.561 1.00 93.25 88 ASN A CA 1
ATOM 664 C C . ASN A 1 88 ? -11.740 -6.336 9.721 1.00 93.25 88 ASN A C 1
ATOM 666 O O . ASN A 1 88 ? -12.699 -5.886 10.349 1.00 93.25 88 ASN A O 1
ATOM 670 N N . GLU A 1 89 ? -11.147 -7.486 10.049 1.00 93.31 89 GLU A N 1
ATOM 671 C CA . GLU A 1 89 ? -11.555 -8.321 11.184 1.00 93.31 89 GLU A CA 1
ATOM 672 C C . GLU A 1 89 ? -11.380 -7.599 12.525 1.00 93.31 89 GLU A C 1
ATOM 674 O O . GLU A 1 89 ? -12.300 -7.597 13.346 1.00 93.31 89 GLU A O 1
ATOM 679 N N . LEU A 1 90 ? -10.250 -6.913 12.728 1.00 93.19 90 LEU A N 1
ATOM 680 C CA . LEU A 1 90 ? -9.989 -6.108 13.923 1.00 93.19 90 LEU A CA 1
ATOM 681 C C . LEU A 1 90 ? -11.065 -5.030 14.129 1.00 93.19 90 LEU A C 1
ATOM 683 O O . LEU A 1 90 ? -11.621 -4.891 15.221 1.00 93.19 90 LEU A O 1
ATOM 687 N N . PHE A 1 91 ? -11.366 -4.254 13.085 1.00 92.12 91 PHE A N 1
ATOM 688 C CA . PHE A 1 91 ? -12.365 -3.187 13.163 1.00 92.12 91 PHE A CA 1
ATOM 689 C C . PHE A 1 91 ? -13.782 -3.742 13.337 1.00 92.12 91 PHE A C 1
ATOM 691 O O . PHE A 1 91 ? -14.551 -3.190 14.128 1.00 92.12 91 PHE A O 1
ATOM 698 N N . ALA A 1 92 ? -14.120 -4.847 12.668 1.00 93.00 92 ALA A N 1
ATOM 699 C CA . ALA A 1 92 ? -15.402 -5.523 12.844 1.00 93.00 92 ALA A CA 1
ATOM 700 C C . ALA A 1 92 ? -15.572 -6.051 14.281 1.00 93.00 92 ALA A C 1
ATOM 702 O O . ALA A 1 92 ? -16.611 -5.818 14.903 1.00 93.00 92 ALA A O 1
ATOM 703 N N . GLY A 1 93 ? -14.539 -6.682 14.848 1.00 92.81 93 GLY A N 1
ATOM 704 C CA . GLY A 1 93 ? -14.535 -7.145 16.238 1.00 92.81 93 GLY A CA 1
ATOM 705 C C . GLY A 1 93 ? -14.707 -5.993 17.230 1.00 92.81 93 GLY A C 1
ATOM 706 O O . GLY A 1 93 ? -15.577 -6.038 18.105 1.00 92.81 93 GLY A O 1
ATOM 707 N N . ALA A 1 94 ? -13.976 -4.891 17.034 1.00 91.88 94 ALA A N 1
ATOM 708 C CA . ALA A 1 94 ? -14.115 -3.692 17.857 1.00 91.88 94 ALA A CA 1
ATOM 709 C C . ALA A 1 94 ? -15.527 -3.076 17.767 1.00 91.88 94 ALA A C 1
ATOM 711 O O . ALA A 1 94 ? -16.099 -2.668 18.782 1.00 91.88 94 ALA A O 1
ATOM 712 N N . GLN A 1 95 ? -16.132 -3.046 16.575 1.00 91.62 95 GLN A N 1
ATOM 713 C CA . GLN A 1 95 ? -17.514 -2.598 16.393 1.00 91.62 95 GLN A CA 1
ATOM 714 C C . GLN A 1 95 ? -18.517 -3.505 17.122 1.00 91.62 95 GLN A C 1
ATOM 716 O O . GLN A 1 95 ? -19.433 -2.995 17.775 1.00 91.62 95 GLN A O 1
ATOM 721 N N . GLU A 1 96 ? -18.358 -4.828 17.053 1.00 91.75 96 GLU A N 1
ATOM 722 C CA . GLU A 1 96 ? -19.224 -5.782 17.759 1.00 91.75 96 GLU A CA 1
ATOM 723 C C . GLU A 1 96 ? -19.099 -5.669 19.284 1.00 91.75 96 GLU A C 1
ATOM 725 O O . GLU A 1 96 ? -20.114 -5.718 19.992 1.00 91.75 96 GLU A O 1
ATOM 730 N N . ARG A 1 97 ? -17.895 -5.406 19.810 1.00 90.31 97 ARG A N 1
ATOM 731 C CA . ARG A 1 97 ? -17.705 -5.102 21.239 1.00 90.31 97 ARG A CA 1
ATOM 732 C C . ARG A 1 97 ? -18.512 -3.896 21.678 1.00 90.31 97 ARG A C 1
ATOM 734 O O . ARG A 1 97 ? -19.217 -3.965 22.682 1.00 90.31 97 ARG A O 1
ATOM 741 N N . ILE A 1 98 ? -18.461 -2.807 20.913 1.00 89.12 98 ILE A N 1
ATOM 742 C CA . ILE A 1 98 ? -19.217 -1.594 21.235 1.00 89.12 98 ILE A CA 1
ATOM 743 C C . ILE A 1 98 ? -20.723 -1.858 21.144 1.00 89.12 98 ILE A C 1
ATOM 745 O O . ILE A 1 98 ? -21.469 -1.453 22.034 1.00 89.12 98 ILE A O 1
ATOM 749 N N . LYS A 1 99 ? -21.191 -2.575 20.113 1.00 89.12 99 LYS A N 1
ATOM 750 C CA . LYS A 1 99 ? -22.609 -2.962 19.994 1.00 89.12 99 LYS A CA 1
ATOM 751 C C . LYS A 1 99 ? -23.068 -3.791 21.194 1.00 89.12 99 LYS A C 1
ATOM 753 O O . LYS A 1 99 ? -24.179 -3.581 21.675 1.00 89.12 99 LYS A O 1
ATOM 758 N N . THR A 1 100 ? -22.233 -4.710 21.672 1.00 88.56 100 THR A N 1
ATOM 759 C CA . THR A 1 100 ? -22.524 -5.547 22.843 1.00 88.56 100 THR A CA 1
ATOM 760 C C . THR A 1 100 ? -22.559 -4.712 24.118 1.00 88.56 100 THR A C 1
ATOM 762 O O . THR A 1 100 ? -23.539 -4.791 24.854 1.00 88.56 100 THR A O 1
ATOM 765 N N . ARG A 1 101 ? -21.573 -3.830 24.317 1.00 86.56 101 ARG A N 1
ATOM 766 C CA . ARG A 1 101 ? -21.520 -2.901 25.453 1.00 86.56 101 ARG A CA 1
ATOM 767 C C . ARG A 1 101 ? -22.744 -1.988 25.513 1.00 86.56 101 ARG A C 1
ATOM 769 O O . ARG A 1 101 ? -23.341 -1.831 26.567 1.00 86.56 101 ARG A O 1
ATOM 776 N N . ILE A 1 102 ? -23.188 -1.461 24.370 1.00 86.69 102 ILE A N 1
ATOM 777 C CA . ILE A 1 102 ? -24.414 -0.652 24.279 1.00 86.69 102 ILE A CA 1
ATOM 778 C C . ILE A 1 102 ? -25.661 -1.463 24.675 1.00 86.69 102 ILE A C 1
ATOM 780 O O . ILE A 1 102 ? -26.581 -0.910 25.273 1.00 86.69 102 ILE A O 1
ATOM 784 N N . LYS A 1 103 ? -25.720 -2.763 24.351 1.00 86.00 103 LYS A N 1
ATOM 785 C CA . LYS A 1 103 ? -26.844 -3.635 24.742 1.00 86.00 103 LYS A CA 1
ATOM 786 C C . LYS A 1 103 ? -26.852 -3.947 26.242 1.00 86.00 103 LYS A C 1
ATOM 788 O O . LYS A 1 103 ? -27.934 -4.125 26.791 1.00 86.00 103 LYS A O 1
ATOM 793 N N . THR A 1 104 ? -25.686 -4.049 26.881 1.00 87.25 104 THR A N 1
ATOM 794 C CA . THR A 1 104 ? -25.557 -4.444 28.295 1.00 87.25 104 THR A CA 1
ATOM 795 C C . THR A 1 104 ? -25.568 -3.257 29.255 1.00 87.25 104 THR A C 1
ATOM 797 O O . THR A 1 104 ? -26.247 -3.310 30.273 1.00 87.25 104 THR A O 1
ATOM 800 N N . GLU A 1 105 ? -24.826 -2.195 28.940 1.00 83.56 105 GLU A N 1
ATOM 801 C CA . GLU A 1 105 ? -24.620 -1.018 29.801 1.00 83.56 105 GLU A CA 1
ATOM 802 C C . GLU A 1 105 ? -25.520 0.166 29.412 1.00 83.56 105 GLU A C 1
ATOM 804 O O . GLU A 1 105 ? -25.651 1.121 30.172 1.00 83.56 105 GLU A O 1
ATOM 809 N N . GLY A 1 106 ? -26.164 0.111 28.241 1.00 80.50 106 GLY A N 1
ATOM 810 C CA . GLY A 1 106 ? -26.905 1.240 27.681 1.00 80.50 106 GLY A CA 1
ATOM 811 C C . GLY A 1 106 ? -25.994 2.267 26.998 1.00 80.50 106 GLY A C 1
ATOM 812 O O . GLY A 1 106 ? -24.795 2.055 26.809 1.00 80.50 106 GLY A O 1
ATOM 813 N N . LEU A 1 107 ? -26.581 3.383 26.555 1.00 82.00 107 LEU A N 1
ATOM 814 C CA . LEU A 1 107 ? -25.807 4.498 26.005 1.00 82.00 107 LEU A CA 1
ATOM 815 C C . LEU A 1 107 ? -25.288 5.379 27.154 1.00 82.00 107 LEU A C 1
ATOM 817 O O . LEU A 1 107 ? -26.034 5.609 28.103 1.00 82.00 107 LEU A O 1
ATOM 821 N N . PRO A 1 108 ? -24.065 5.931 27.051 1.00 77.00 108 PRO A N 1
ATOM 822 C CA . PRO A 1 108 ? -23.574 6.934 27.991 1.00 77.00 108 PRO A CA 1
ATOM 823 C C . PRO A 1 108 ? -24.500 8.158 28.054 1.00 77.00 108 PRO A C 1
ATOM 825 O O . PRO A 1 108 ? -25.019 8.596 27.020 1.00 77.00 108 PRO A O 1
ATOM 828 N N . ASP A 1 109 ? -24.647 8.745 29.244 1.00 75.44 109 ASP A N 1
ATOM 829 C CA . ASP A 1 109 ? -25.511 9.907 29.473 1.00 75.44 109 ASP A CA 1
ATOM 830 C C . ASP A 1 109 ? -25.201 11.056 28.501 1.00 75.44 109 ASP A C 1
ATOM 832 O O . ASP A 1 109 ? -24.068 11.525 28.369 1.00 75.44 109 ASP A O 1
ATOM 836 N N . GLY A 1 110 ? -26.232 11.505 27.781 1.00 73.88 110 GLY A N 1
ATOM 837 C CA . GLY A 1 110 ? -26.139 12.621 26.838 1.00 73.88 110 GLY A CA 1
ATOM 838 C C . GLY A 1 110 ? -25.420 12.318 25.516 1.00 73.88 110 GLY A C 1
ATOM 839 O O . GLY A 1 110 ? -25.169 13.250 24.747 1.00 73.88 110 GLY A O 1
ATOM 840 N N . LYS A 1 111 ? -25.093 11.052 25.213 1.00 77.25 111 LYS A N 1
ATOM 841 C CA . LYS A 1 111 ? -24.438 10.658 23.954 1.00 77.25 111 LYS A CA 1
ATOM 842 C C . LYS A 1 111 ? -25.373 9.879 23.035 1.00 77.25 111 LYS A C 1
ATOM 844 O O . LYS A 1 111 ? -26.160 9.040 23.460 1.00 77.25 111 LYS A O 1
ATOM 849 N N . GLN A 1 112 ? -25.267 10.148 21.735 1.00 77.38 112 GLN A N 1
ATOM 850 C CA . GLN A 1 112 ? -26.013 9.417 20.704 1.00 77.38 112 GLN A CA 1
ATOM 851 C C . GLN A 1 112 ? -25.219 8.202 20.210 1.00 77.38 112 GLN A C 1
ATOM 853 O O . GLN A 1 112 ? -23.992 8.199 20.246 1.00 77.38 112 GLN A O 1
ATOM 858 N N . LYS A 1 113 ? -25.907 7.185 19.674 1.00 77.56 113 LYS A N 1
ATOM 859 C CA . LYS A 1 113 ? -25.292 5.921 19.216 1.00 77.56 113 LYS A CA 1
ATOM 860 C C . LYS A 1 113 ? -24.108 6.126 18.256 1.00 77.56 113 LYS A C 1
ATOM 862 O O . LYS A 1 113 ? -23.101 5.433 18.362 1.00 77.56 113 LYS A O 1
ATOM 867 N N . TRP A 1 114 ? -24.204 7.098 17.350 1.00 75.94 114 TRP A N 1
ATOM 868 C CA . TRP A 1 114 ? -23.146 7.413 16.379 1.00 75.94 114 TRP A CA 1
ATOM 869 C C . TRP A 1 114 ? -21.924 8.114 16.993 1.00 75.94 114 TRP A C 1
ATOM 871 O O . TRP A 1 114 ? -20.875 8.137 16.366 1.00 75.94 114 TRP A O 1
ATOM 881 N N . GLN A 1 115 ? -22.037 8.671 18.204 1.00 75.62 115 GLN A N 1
ATOM 882 C CA . GLN A 1 115 ? -20.924 9.301 18.932 1.00 75.62 115 GLN A CA 1
ATOM 883 C C . GLN A 1 115 ? -20.091 8.288 19.726 1.00 75.62 115 GLN A C 1
ATOM 885 O O . GLN A 1 115 ? -19.064 8.639 20.295 1.00 75.62 115 GLN A O 1
ATOM 890 N N . VAL A 1 116 ? -20.566 7.050 19.839 1.00 81.00 116 VAL A N 1
ATOM 891 C CA . VAL A 1 116 ? -19.958 6.019 20.690 1.00 81.00 116 VAL A CA 1
ATOM 892 C C . VAL A 1 116 ? -19.457 4.840 19.856 1.00 81.00 116 VAL A C 1
ATOM 894 O O . VAL A 1 116 ? -18.518 4.162 20.257 1.00 81.00 116 VAL A O 1
ATOM 897 N N . GLY A 1 117 ? -20.062 4.604 18.689 1.00 82.44 117 GLY A N 1
ATOM 898 C CA . GLY A 1 117 ? -19.613 3.599 17.727 1.00 82.44 117 GLY A CA 1
ATOM 899 C C . GLY A 1 117 ? 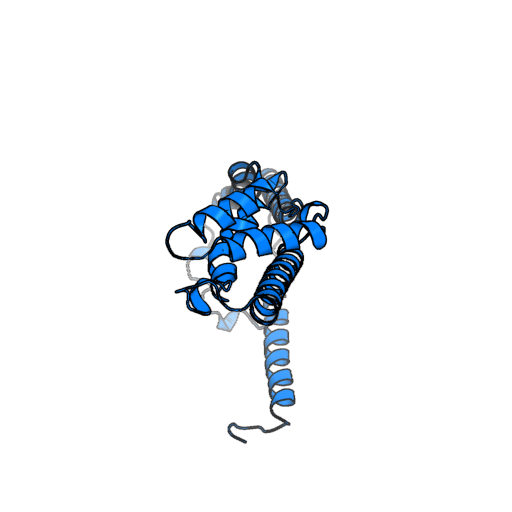-18.405 4.036 16.899 1.00 82.44 117 GLY A C 1
ATOM 900 O O . GLY A 1 117 ? -18.172 5.226 16.703 1.00 82.44 117 GLY A O 1
ATOM 901 N N . ILE A 1 118 ? -17.679 3.052 16.364 1.00 86.31 118 ILE A N 1
ATOM 902 C CA . ILE A 1 118 ? -16.691 3.256 15.297 1.00 86.31 118 ILE A CA 1
ATOM 903 C C . ILE A 1 118 ? -17.455 3.341 13.965 1.00 86.31 118 ILE A C 1
ATOM 905 O O . ILE A 1 118 ? -18.098 2.356 13.593 1.00 86.31 118 ILE A O 1
ATOM 909 N N . PRO A 1 119 ? -17.423 4.479 13.251 1.00 84.19 119 PRO A N 1
ATOM 910 C CA . PRO A 1 119 ? -18.062 4.582 11.948 1.00 84.19 119 PRO A CA 1
ATOM 911 C C . PRO A 1 119 ? -17.346 3.750 10.876 1.00 84.19 119 PRO A C 1
ATOM 913 O O . PRO A 1 119 ? -16.118 3.698 10.840 1.00 84.19 119 PRO A O 1
ATOM 916 N N . ASP A 1 120 ? -18.117 3.200 9.937 1.00 86.00 120 ASP A N 1
ATOM 917 C CA . ASP A 1 120 ? -17.609 2.328 8.863 1.00 86.00 120 ASP A CA 1
ATOM 918 C C . ASP A 1 120 ? -16.608 3.030 7.929 1.00 86.00 120 ASP A C 1
ATOM 920 O O . ASP A 1 120 ? -15.744 2.393 7.334 1.00 86.00 120 ASP A O 1
ATOM 924 N N . TRP A 1 121 ? -16.681 4.360 7.817 1.00 84.00 121 TRP A N 1
ATOM 925 C CA . TRP A 1 121 ? -15.779 5.152 6.977 1.00 84.00 121 TRP A CA 1
ATOM 926 C C . TRP A 1 121 ? -14.372 5.330 7.567 1.00 84.00 121 TRP A C 1
ATOM 928 O O . TRP A 1 121 ? -13.472 5.775 6.854 1.00 84.00 121 TRP A O 1
ATOM 938 N N . VAL A 1 122 ? -14.152 5.001 8.847 1.00 87.94 122 VAL A N 1
ATOM 939 C CA . VAL A 1 122 ? -12.852 5.212 9.506 1.00 87.94 122 VAL A CA 1
ATOM 940 C C . VAL A 1 122 ? -11.767 4.349 8.879 1.00 87.94 122 VAL A C 1
ATOM 942 O O . VAL A 1 122 ? -10.714 4.873 8.515 1.00 87.94 122 VAL A O 1
ATOM 945 N N . LEU A 1 123 ? -12.024 3.048 8.726 1.00 88.06 123 LEU A N 1
ATOM 946 C CA . LEU A 1 123 ? -11.027 2.120 8.204 1.00 88.06 123 LEU A CA 1
ATOM 947 C C . LEU A 1 123 ? -10.624 2.475 6.762 1.00 88.06 123 LEU A C 1
ATOM 949 O O . LEU A 1 123 ? -9.434 2.679 6.549 1.00 88.06 123 LEU A O 1
ATOM 953 N N . PRO A 1 124 ? -11.541 2.672 5.792 1.00 88.94 124 PRO A N 1
ATOM 954 C CA . PRO A 1 124 ? -11.170 3.095 4.440 1.00 88.94 124 PRO A CA 1
ATOM 955 C C . PRO A 1 124 ? -10.321 4.374 4.392 1.00 88.94 124 PRO A C 1
ATOM 957 O O . PRO A 1 124 ? -9.377 4.441 3.608 1.00 88.94 124 PRO A O 1
ATOM 960 N N . ASN A 1 125 ? -10.614 5.362 5.247 1.00 90.00 125 ASN A N 1
ATOM 961 C CA . ASN A 1 125 ? -9.882 6.633 5.285 1.00 90.00 125 ASN A CA 1
ATOM 962 C C . ASN A 1 125 ? -8.485 6.509 5.902 1.00 90.00 125 ASN A C 1
ATOM 964 O O . ASN A 1 125 ? -7.587 7.271 5.551 1.00 90.00 125 ASN A O 1
ATOM 968 N N . LYS A 1 126 ? -8.308 5.576 6.839 1.00 89.19 126 LYS A N 1
ATOM 969 C CA . LYS A 1 126 ? -7.062 5.379 7.590 1.00 89.19 126 LYS A CA 1
ATOM 970 C C . LYS A 1 126 ? -6.237 4.181 7.128 1.00 89.19 126 LYS A C 1
ATOM 972 O O . LYS A 1 126 ? -5.099 4.016 7.556 1.00 89.19 126 LYS A O 1
ATOM 977 N N . LYS A 1 127 ? -6.770 3.382 6.206 1.00 89.00 127 LYS A N 1
ATOM 978 C CA . LYS A 1 127 ? -6.150 2.156 5.697 1.00 89.00 127 LYS A CA 1
ATOM 979 C C . LYS A 1 127 ? -4.743 2.389 5.160 1.00 89.00 127 LYS A C 1
ATOM 981 O O . LYS A 1 127 ? -3.838 1.623 5.461 1.00 89.00 127 LYS A O 1
ATOM 986 N N . THR A 1 128 ? -4.552 3.444 4.371 1.00 88.44 128 THR A N 1
ATOM 987 C CA . THR A 1 128 ? -3.254 3.740 3.750 1.00 88.44 128 THR A CA 1
ATOM 988 C C . THR A 1 128 ? -2.194 4.137 4.768 1.00 88.44 128 THR A C 1
ATOM 990 O O . THR A 1 128 ? -1.041 3.771 4.593 1.00 88.44 128 THR A O 1
ATOM 993 N N . GLU A 1 129 ? -2.584 4.862 5.817 1.00 89.75 129 GLU A N 1
ATOM 994 C CA . GLU A 1 129 ? -1.700 5.258 6.920 1.00 89.75 129 GLU A CA 1
ATOM 995 C C . GLU A 1 129 ? -1.274 4.013 7.711 1.00 89.75 129 GLU A C 1
ATOM 997 O O . GLU A 1 129 ? -0.085 3.744 7.837 1.00 89.75 129 GLU A O 1
ATOM 1002 N N . LEU A 1 130 ? -2.236 3.160 8.088 1.00 89.56 130 LEU A N 1
ATOM 1003 C CA . LEU A 1 130 ? -1.962 1.886 8.766 1.00 89.56 130 LEU A CA 1
ATOM 1004 C C . LEU A 1 130 ? -1.075 0.949 7.944 1.00 89.56 130 LEU A C 1
ATOM 1006 O O . LEU A 1 130 ? -0.204 0.287 8.494 1.00 89.56 130 LEU A O 1
ATOM 1010 N N . LEU A 1 131 ? -1.298 0.875 6.632 1.00 90.06 131 LEU A N 1
ATOM 1011 C CA . LEU A 1 131 ? -0.498 0.045 5.734 1.00 90.06 131 LEU A CA 1
ATOM 1012 C C . LEU A 1 131 ? 0.940 0.535 5.603 1.00 90.06 131 LEU A C 1
ATOM 1014 O O . LEU A 1 131 ? 1.848 -0.288 5.520 1.00 90.06 131 LEU A O 1
ATOM 1018 N N . GLN A 1 132 ? 1.139 1.852 5.544 1.00 87.88 132 GLN A N 1
ATOM 1019 C CA . GLN A 1 132 ? 2.471 2.443 5.455 1.00 87.88 132 GLN A CA 1
ATOM 1020 C C . GLN A 1 132 ? 3.237 2.253 6.761 1.00 87.88 132 GLN A C 1
ATOM 1022 O O . GLN A 1 132 ? 4.386 1.823 6.718 1.00 87.88 132 GLN A O 1
ATOM 1027 N N . ASP A 1 133 ? 2.583 2.481 7.899 1.00 89.69 133 ASP A N 1
ATOM 1028 C CA . ASP A 1 133 ? 3.192 2.310 9.220 1.00 89.69 133 ASP A CA 1
ATOM 1029 C C . ASP A 1 133 ? 3.480 0.837 9.541 1.00 89.69 133 ASP A C 1
ATOM 1031 O O . ASP A 1 133 ? 4.456 0.525 10.217 1.00 89.69 133 ASP A O 1
ATOM 1035 N N . ALA A 1 134 ? 2.650 -0.087 9.048 1.00 90.94 134 ALA A N 1
ATOM 1036 C CA . ALA A 1 134 ? 2.845 -1.518 9.259 1.00 90.94 134 ALA A CA 1
ATOM 1037 C C . ALA A 1 134 ? 3.899 -2.141 8.331 1.00 90.94 134 ALA A C 1
ATOM 1039 O O . ALA A 1 134 ? 4.325 -3.268 8.582 1.00 90.94 134 ALA A O 1
ATOM 1040 N N . ALA A 1 135 ? 4.295 -1.462 7.249 1.00 90.44 135 ALA A N 1
ATOM 1041 C CA . ALA A 1 135 ? 5.225 -2.004 6.265 1.00 90.44 135 ALA A CA 1
ATOM 1042 C C . ALA A 1 135 ? 6.657 -2.046 6.818 1.00 90.44 135 ALA A C 1
ATOM 1044 O O . ALA A 1 135 ? 7.333 -1.024 6.953 1.00 90.44 135 ALA A O 1
ATOM 1045 N N . GLN A 1 136 ? 7.160 -3.250 7.064 1.00 88.62 136 GLN A N 1
ATOM 1046 C CA . GLN A 1 136 ? 8.508 -3.498 7.552 1.00 88.62 136 GLN A CA 1
ATOM 1047 C C . GLN A 1 136 ? 9.314 -4.274 6.514 1.00 88.62 136 GLN A C 1
ATOM 1049 O O . GLN A 1 136 ? 8.916 -5.335 6.030 1.00 88.62 136 GLN A O 1
ATOM 1054 N N . GLY A 1 137 ? 10.494 -3.762 6.187 1.00 88.19 137 GLY A N 1
ATOM 1055 C CA . GLY A 1 137 ? 11.412 -4.466 5.313 1.00 88.19 137 GLY A CA 1
ATOM 1056 C C . GLY A 1 137 ? 12.473 -3.566 4.697 1.00 88.19 137 GLY A C 1
ATOM 1057 O O . GLY A 1 137 ? 12.551 -2.363 4.974 1.00 88.19 137 GLY A O 1
ATOM 1058 N N . PRO A 1 138 ? 13.357 -4.154 3.877 1.00 88.56 138 PRO A N 1
ATOM 1059 C CA . PRO A 1 138 ? 14.427 -3.411 3.233 1.00 88.56 138 PRO A CA 1
ATOM 1060 C C . PRO A 1 138 ? 13.888 -2.389 2.229 1.00 88.56 138 PRO A C 1
ATOM 1062 O O . PRO A 1 138 ? 14.603 -1.429 1.926 1.00 88.56 138 PRO A O 1
ATOM 1065 N N . VAL A 1 139 ? 12.674 -2.593 1.699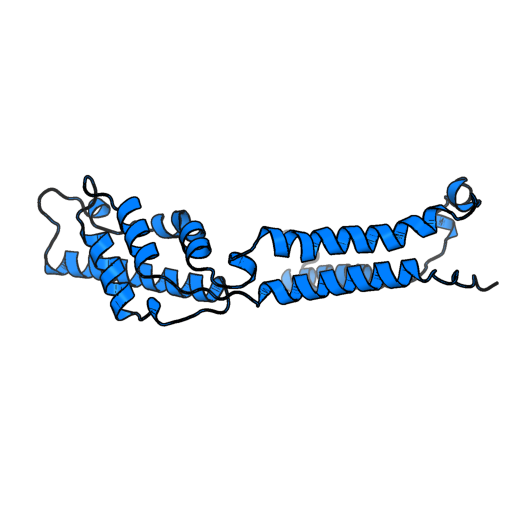 1.00 88.88 139 VAL A N 1
ATOM 1066 C CA . VAL A 1 139 ? 12.065 -1.703 0.713 1.00 88.88 139 VAL A CA 1
ATOM 1067 C C . VAL A 1 139 ? 11.433 -0.499 1.401 1.00 88.88 139 VAL A C 1
ATOM 1069 O O . VAL A 1 139 ? 11.806 0.630 1.068 1.00 88.88 139 VAL A O 1
ATOM 1072 N N . SER A 1 140 ? 10.574 -0.719 2.403 1.00 86.75 140 SER A N 1
ATOM 1073 C CA . SER A 1 140 ? 9.978 0.362 3.200 1.00 86.75 140 SER A CA 1
ATOM 1074 C C . SER A 1 140 ? 11.016 1.206 3.947 1.00 86.75 140 SER A C 1
ATOM 1076 O O . SER A 1 140 ? 10.869 2.423 4.033 1.00 86.75 140 SER A O 1
ATOM 1078 N N . GLY A 1 141 ? 12.116 0.598 4.408 1.00 89.81 141 GLY A N 1
ATOM 1079 C CA . GLY A 1 141 ? 13.187 1.312 5.109 1.00 89.81 141 GLY A CA 1
ATOM 1080 C C . GLY A 1 141 ? 14.039 2.233 4.224 1.00 89.81 141 GLY A C 1
ATOM 1081 O O . GLY A 1 141 ? 14.620 3.191 4.725 1.00 89.81 141 GLY A O 1
ATOM 1082 N N . ASN A 1 142 ? 14.139 1.970 2.913 1.00 92.25 142 ASN A N 1
ATOM 1083 C CA . ASN A 1 142 ? 14.945 2.771 1.978 1.00 92.25 142 ASN A CA 1
ATOM 1084 C C . ASN A 1 142 ? 14.256 2.928 0.607 1.00 92.25 142 ASN A C 1
ATOM 1086 O O . ASN A 1 142 ? 14.798 2.487 -0.417 1.00 92.25 142 ASN A O 1
ATOM 1090 N N . PRO A 1 143 ? 13.092 3.597 0.538 1.00 91.19 143 PRO A N 1
ATOM 1091 C CA . PRO A 1 143 ? 12.260 3.619 -0.666 1.00 91.19 143 PRO A CA 1
ATOM 1092 C C . PRO A 1 143 ? 12.977 4.254 -1.864 1.00 91.19 143 PRO A C 1
ATOM 1094 O O . PRO A 1 143 ? 12.860 3.779 -2.993 1.00 91.19 143 PRO A O 1
ATOM 1097 N N . LEU A 1 144 ? 13.789 5.291 -1.624 1.00 94.19 144 LEU A N 1
ATOM 1098 C CA . LEU A 1 144 ? 14.567 5.954 -2.674 1.00 94.19 144 LEU A CA 1
ATOM 1099 C C . LEU A 1 144 ? 15.628 5.036 -3.286 1.00 94.19 144 LEU A C 1
ATOM 1101 O O . LEU A 1 144 ? 15.811 5.045 -4.502 1.00 94.19 144 LEU A O 1
ATOM 1105 N N . LEU A 1 145 ? 16.309 4.225 -2.471 1.00 94.12 145 LEU A N 1
ATOM 1106 C CA . LEU A 1 145 ? 17.322 3.294 -2.968 1.00 94.12 145 LEU A CA 1
ATOM 1107 C C . LEU A 1 145 ? 16.681 2.291 -3.922 1.00 94.12 145 LEU A C 1
ATOM 1109 O O . LEU A 1 145 ? 17.159 2.131 -5.042 1.00 94.12 145 LEU A O 1
ATOM 1113 N N . TRP A 1 146 ? 15.575 1.668 -3.512 1.00 93.62 146 TRP A N 1
ATOM 1114 C CA . TRP A 1 146 ? 14.860 0.692 -4.334 1.00 93.62 146 TRP A CA 1
ATOM 1115 C C . TRP A 1 146 ? 14.243 1.306 -5.585 1.00 93.62 146 TRP A C 1
ATOM 1117 O O . TRP A 1 146 ? 14.280 0.688 -6.650 1.00 93.62 146 TRP A O 1
ATOM 1127 N N . PHE A 1 147 ? 13.766 2.548 -5.503 1.00 94.12 147 PHE A N 1
ATOM 1128 C CA . PHE A 1 147 ? 13.336 3.303 -6.675 1.00 94.12 147 PHE A CA 1
ATOM 1129 C C . PHE A 1 147 ? 14.472 3.456 -7.702 1.00 94.12 147 PHE A C 1
ATOM 1131 O O . PHE A 1 147 ? 14.289 3.152 -8.882 1.00 94.12 147 PHE A O 1
ATOM 1138 N N . PHE A 1 148 ? 15.675 3.851 -7.276 1.00 95.31 148 PHE A N 1
ATOM 1139 C CA . PHE A 1 148 ? 16.824 3.940 -8.184 1.00 95.31 148 PHE A CA 1
ATOM 1140 C C . PHE A 1 148 ? 17.325 2.568 -8.653 1.00 95.31 148 PHE A C 1
ATOM 1142 O O . PHE A 1 148 ? 17.755 2.441 -9.798 1.00 95.31 148 PHE A O 1
ATOM 1149 N N . LEU A 1 149 ? 17.241 1.534 -7.817 1.00 93.88 149 LEU A N 1
ATOM 1150 C CA . LEU A 1 149 ? 17.676 0.177 -8.159 1.00 93.88 149 LEU A CA 1
ATOM 1151 C C . LEU A 1 149 ? 16.775 -0.488 -9.205 1.00 93.88 149 LEU A C 1
ATOM 1153 O O . LEU A 1 149 ? 17.244 -1.290 -10.007 1.00 93.88 149 LEU A O 1
ATOM 1157 N N . THR A 1 150 ? 15.489 -0.146 -9.210 1.00 94.81 150 THR A N 1
ATOM 1158 C CA . THR A 1 150 ? 14.504 -0.687 -10.150 1.00 94.81 150 THR A CA 1
ATOM 1159 C C . THR A 1 150 ? 14.377 0.206 -11.379 1.00 94.81 150 THR A C 1
ATOM 1161 O O . THR A 1 150 ? 14.688 -0.213 -12.492 1.00 94.81 150 THR A O 1
ATOM 1164 N N . PHE A 1 151 ? 13.998 1.470 -11.201 1.00 94.38 151 PHE A N 1
ATOM 1165 C CA . PHE A 1 151 ? 13.777 2.392 -12.313 1.00 94.38 151 PHE A CA 1
ATOM 1166 C C . PHE A 1 151 ? 15.077 3.002 -12.823 1.00 94.38 151 PHE A C 1
ATOM 1168 O O . PHE A 1 151 ? 15.329 2.988 -14.027 1.00 94.38 151 PHE A O 1
ATOM 1175 N N . GLY A 1 152 ? 15.931 3.501 -11.929 1.00 95.56 152 GLY A N 1
ATOM 1176 C CA . GLY A 1 152 ? 17.205 4.117 -12.317 1.00 95.56 152 GLY A CA 1
ATOM 1177 C C . GLY A 1 152 ? 18.109 3.140 -13.072 1.00 95.56 152 GLY A C 1
ATOM 1178 O O . GLY A 1 152 ? 18.586 3.443 -14.168 1.00 95.56 152 GLY A O 1
ATOM 1179 N N . LEU A 1 153 ? 18.273 1.929 -12.542 1.00 95.94 153 LEU A N 1
ATOM 1180 C CA . LEU A 1 153 ? 19.079 0.883 -13.161 1.00 95.94 153 LEU A CA 1
ATOM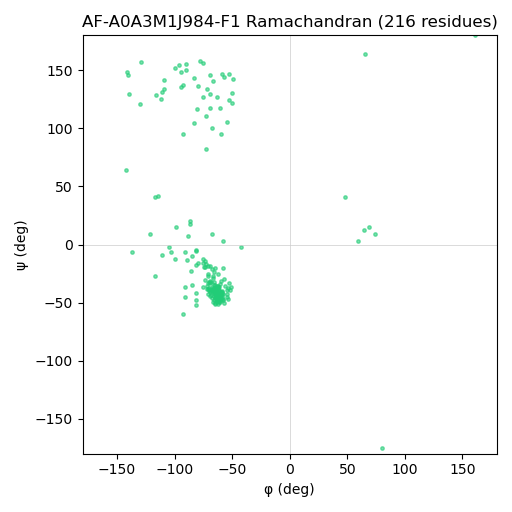 1181 C C . LEU A 1 153 ? 18.486 0.414 -14.499 1.00 95.94 153 LEU A C 1
ATOM 1183 O O . LEU A 1 153 ? 19.226 0.235 -15.467 1.00 95.94 153 LEU A O 1
ATOM 1187 N N . ALA A 1 154 ? 17.158 0.288 -14.605 1.00 96.25 154 ALA A N 1
ATOM 1188 C CA . ALA A 1 154 ? 16.500 -0.032 -15.871 1.00 96.25 154 ALA A CA 1
ATOM 1189 C C . ALA A 1 154 ? 16.717 1.065 -16.927 1.00 96.25 154 ALA A C 1
ATOM 1191 O O . ALA A 1 154 ? 17.022 0.754 -18.082 1.00 96.25 154 ALA A O 1
ATOM 1192 N N . ILE A 1 155 ? 16.620 2.342 -16.542 1.00 96.31 155 ILE A N 1
ATOM 1193 C CA . ILE A 1 155 ? 16.869 3.484 -17.433 1.00 96.31 155 ILE A CA 1
ATOM 1194 C C . ILE A 1 155 ? 18.317 3.465 -17.927 1.00 96.31 155 ILE A C 1
ATOM 1196 O O . ILE A 1 155 ? 18.548 3.549 -19.135 1.00 96.31 155 ILE A O 1
ATOM 1200 N N . ILE A 1 156 ? 19.290 3.299 -17.027 1.00 95.88 156 ILE A N 1
ATOM 1201 C CA . ILE A 1 156 ? 20.715 3.236 -17.384 1.00 95.88 156 ILE A CA 1
ATOM 1202 C C . ILE A 1 156 ? 20.984 2.040 -18.308 1.00 95.88 156 ILE A C 1
ATOM 1204 O O . ILE A 1 156 ? 21.640 2.192 -19.341 1.00 95.88 156 ILE A O 1
ATOM 1208 N N . GLY A 1 157 ? 20.432 0.865 -17.996 1.00 94.81 157 GLY A N 1
ATOM 1209 C CA . GLY A 1 157 ? 20.574 -0.336 -18.820 1.00 94.81 157 GLY A CA 1
ATOM 1210 C C . GLY A 1 157 ? 19.988 -0.158 -20.223 1.00 94.81 157 GLY A C 1
ATOM 1211 O O . GLY A 1 157 ? 20.636 -0.472 -21.228 1.00 94.81 157 GLY A O 1
ATOM 1212 N N . GLY A 1 158 ? 18.793 0.430 -20.307 1.00 93.94 158 GLY A N 1
ATOM 1213 C CA . GLY A 1 158 ? 18.149 0.783 -21.570 1.00 93.94 158 GLY A CA 1
ATOM 1214 C C . GLY A 1 158 ? 18.966 1.791 -22.380 1.00 93.94 158 GLY A C 1
ATOM 1215 O O . GLY A 1 158 ? 19.161 1.607 -23.584 1.00 93.94 158 GLY A O 1
ATOM 1216 N N . LEU A 1 159 ? 19.508 2.820 -21.727 1.00 93.44 159 LEU A N 1
ATOM 1217 C CA . LEU A 1 159 ? 20.323 3.845 -22.374 1.00 93.44 159 LEU A CA 1
ATOM 1218 C C . LEU A 1 159 ? 21.617 3.252 -22.953 1.00 93.44 159 LEU A C 1
ATOM 1220 O O . LEU A 1 159 ? 21.918 3.480 -24.126 1.00 93.44 159 LEU A O 1
ATOM 1224 N N . LEU A 1 160 ? 22.328 2.418 -22.187 1.00 92.25 160 LEU A N 1
ATOM 1225 C CA . LEU A 1 160 ? 23.535 1.710 -22.639 1.00 92.25 160 LEU A CA 1
ATOM 1226 C C . LEU A 1 160 ? 23.269 0.789 -23.838 1.00 92.25 160 LEU A C 1
ATOM 1228 O O . LEU A 1 160 ? 24.131 0.619 -24.702 1.00 92.25 160 LEU A O 1
ATOM 1232 N N . TYR A 1 161 ? 22.068 0.219 -23.932 1.00 90.44 161 TYR A N 1
ATOM 1233 C CA . TYR A 1 161 ? 21.662 -0.577 -25.086 1.00 90.44 161 TYR A CA 1
ATOM 1234 C C . TYR A 1 161 ? 21.327 0.279 -26.324 1.00 90.44 161 TYR A C 1
ATOM 1236 O O . TYR A 1 161 ? 21.608 -0.128 -27.459 1.00 90.44 161 TYR A O 1
ATOM 1244 N N . ILE A 1 162 ? 20.721 1.455 -26.128 1.00 87.56 162 ILE A N 1
ATOM 1245 C CA . ILE A 1 162 ? 20.242 2.332 -27.208 1.00 87.56 162 ILE A CA 1
ATOM 1246 C C . ILE A 1 162 ? 21.368 3.187 -27.804 1.00 87.56 162 ILE A C 1
ATOM 1248 O O . ILE A 1 162 ? 21.433 3.313 -29.029 1.00 87.56 162 ILE A O 1
ATOM 1252 N N . LEU A 1 163 ? 22.261 3.752 -26.986 1.00 85.75 163 LEU A N 1
ATOM 1253 C CA . LEU A 1 163 ? 23.315 4.676 -27.438 1.00 85.75 163 LEU A CA 1
ATOM 1254 C C . LEU A 1 163 ? 24.188 4.120 -28.583 1.00 85.75 163 LEU A C 1
ATOM 1256 O O . LEU A 1 163 ? 24.319 4.796 -29.604 1.00 85.75 163 LEU A O 1
ATOM 1260 N N . PRO A 1 164 ? 24.695 2.872 -28.534 1.00 82.69 164 PRO A N 1
ATOM 1261 C CA . PRO A 1 164 ? 25.550 2.333 -29.593 1.00 82.69 164 PRO A CA 1
ATOM 1262 C C . PRO A 1 164 ? 24.810 2.130 -30.919 1.00 82.69 164 PRO A C 1
ATOM 1264 O O . PRO A 1 164 ? 25.438 2.062 -31.972 1.00 82.69 164 PRO A O 1
ATOM 1267 N N . LYS A 1 165 ? 23.473 2.026 -30.896 1.00 75.00 165 LYS A N 1
ATOM 1268 C CA . LYS A 1 165 ? 22.671 1.906 -32.122 1.00 75.00 165 LYS A CA 1
ATOM 1269 C C . LYS A 1 165 ? 22.567 3.221 -32.888 1.00 75.00 165 LYS A C 1
ATOM 1271 O O . LYS A 1 165 ? 22.260 3.179 -34.072 1.00 75.00 165 LYS A O 1
ATOM 1276 N N . ARG A 1 166 ? 22.820 4.366 -32.245 1.00 71.19 166 ARG A N 1
ATOM 1277 C CA . ARG A 1 166 ? 22.760 5.682 -32.900 1.00 71.19 166 ARG A CA 1
ATOM 1278 C C . ARG A 1 166 ? 23.964 5.966 -33.802 1.00 71.19 166 ARG A C 1
ATOM 1280 O O . ARG A 1 166 ? 23.874 6.838 -34.652 1.00 71.19 166 ARG A O 1
ATOM 1287 N N . HIS A 1 167 ? 25.051 5.207 -33.663 1.00 65.44 167 HIS A N 1
ATOM 1288 C CA . HIS A 1 167 ? 26.267 5.363 -34.468 1.00 65.44 167 HIS A CA 1
ATOM 1289 C C . HIS A 1 167 ? 26.261 4.562 -35.780 1.00 65.44 167 HIS A C 1
ATOM 1291 O O . HIS A 1 167 ? 27.280 4.497 -36.464 1.00 65.44 167 HIS A O 1
ATOM 1297 N N . THR A 1 168 ? 25.145 3.928 -36.160 1.00 61.66 168 THR A N 1
ATOM 1298 C CA . THR A 1 168 ? 25.054 3.326 -37.496 1.00 61.66 168 THR A CA 1
ATOM 1299 C C . THR A 1 168 ? 24.942 4.433 -38.544 1.00 61.66 168 THR A C 1
ATOM 1301 O O . THR A 1 168 ? 24.127 5.334 -38.335 1.00 61.66 168 THR A O 1
ATOM 1304 N N . PRO A 1 169 ? 25.697 4.374 -39.658 1.00 61.28 169 PRO A N 1
ATOM 1305 C CA . PRO A 1 169 ? 25.608 5.378 -40.714 1.00 61.28 169 PRO A CA 1
ATOM 1306 C C . PRO A 1 169 ? 24.150 5.542 -41.170 1.00 61.28 169 PRO A C 1
ATOM 1308 O O . PRO A 1 169 ? 23.405 4.551 -41.133 1.00 61.28 169 PRO A O 1
ATOM 1311 N N . PRO A 1 170 ? 23.729 6.758 -41.571 1.00 59.28 170 PRO A N 1
ATOM 1312 C CA . PRO A 1 170 ? 22.384 7.002 -42.078 1.00 59.28 170 PRO A CA 1
ATOM 1313 C C . PRO A 1 170 ? 22.132 6.040 -43.238 1.00 59.28 170 PRO A C 1
ATOM 1315 O O . PRO A 1 170 ? 22.727 6.135 -44.305 1.00 59.28 170 PRO A O 1
ATOM 1318 N N . GLY A 1 171 ? 21.320 5.022 -42.978 1.00 55.91 171 GLY A N 1
ATOM 1319 C CA . GLY A 1 171 ? 20.892 4.071 -43.986 1.00 55.91 171 GLY A CA 1
ATOM 1320 C C . GLY A 1 171 ? 19.495 4.438 -44.453 1.00 55.91 171 GLY A C 1
ATOM 1321 O O . GLY A 1 171 ? 18.688 4.898 -43.645 1.00 55.91 171 GLY A O 1
ATOM 1322 N N . ILE A 1 172 ? 19.197 4.082 -45.703 1.00 54.75 172 ILE A N 1
ATOM 1323 C CA . ILE A 1 172 ? 17.925 4.155 -46.462 1.00 54.75 172 ILE A CA 1
ATOM 1324 C C . ILE A 1 172 ? 16.635 3.736 -45.711 1.00 54.75 172 ILE A C 1
ATOM 1326 O O . ILE A 1 172 ? 15.531 3.780 -46.244 1.00 54.75 172 ILE A O 1
ATOM 1330 N N . ARG A 1 173 ? 16.750 3.290 -44.456 1.00 52.59 173 ARG A N 1
ATOM 1331 C CA . ARG A 1 173 ? 15.654 2.978 -43.533 1.00 52.59 173 ARG A CA 1
ATOM 1332 C C . ARG A 1 173 ? 14.945 4.219 -42.971 1.00 52.59 173 ARG A C 1
ATOM 1334 O O . ARG A 1 173 ? 13.859 4.046 -42.429 1.00 52.59 173 ARG A O 1
ATOM 1341 N N . HIS A 1 174 ? 15.520 5.418 -43.100 1.00 53.47 174 HIS A N 1
ATOM 1342 C CA . HIS A 1 174 ? 14.880 6.692 -42.724 1.00 53.47 174 HIS A CA 1
ATOM 1343 C C . HIS A 1 174 ? 14.377 7.528 -43.921 1.00 53.47 174 HIS A C 1
ATOM 1345 O O . HIS A 1 174 ? 13.711 8.539 -43.713 1.00 53.47 174 HIS A O 1
ATOM 1351 N N . ASP A 1 175 ? 14.595 7.082 -45.162 1.00 57.47 175 ASP A N 1
ATOM 1352 C CA . ASP A 1 175 ? 14.305 7.873 -46.373 1.00 57.47 175 ASP A CA 1
ATOM 1353 C C . ASP A 1 175 ? 12.860 7.750 -46.880 1.00 57.47 175 ASP A C 1
ATOM 1355 O O . ASP A 1 175 ? 12.571 8.037 -48.035 1.00 57.47 175 ASP A O 1
ATOM 1359 N N . HIS A 1 176 ? 11.921 7.283 -46.056 1.00 56.25 176 HIS A N 1
ATOM 1360 C CA . HIS A 1 176 ? 10.517 7.094 -46.447 1.00 56.25 176 HIS A CA 1
ATOM 1361 C C . HIS A 1 176 ? 10.268 6.133 -47.638 1.00 56.25 176 HIS A C 1
ATOM 1363 O O . HIS A 1 176 ? 9.125 5.882 -48.013 1.00 56.25 176 HIS A O 1
ATOM 1369 N N . ILE A 1 177 ? 11.317 5.500 -48.175 1.00 56.84 177 ILE A N 1
ATOM 1370 C CA . ILE A 1 177 ? 11.277 4.637 -49.371 1.00 56.84 177 ILE A CA 1
ATOM 1371 C C . ILE A 1 177 ? 10.560 3.297 -49.099 1.00 56.84 177 ILE A C 1
ATOM 1373 O O . ILE A 1 177 ? 10.077 2.644 -50.018 1.00 56.84 177 ILE A O 1
ATOM 1377 N N . TYR A 1 178 ? 10.409 2.897 -47.828 1.00 55.66 178 TYR A N 1
ATOM 1378 C CA . TYR A 1 178 ? 9.722 1.660 -47.417 1.00 55.66 178 TYR A CA 1
ATOM 1379 C C . TYR A 1 178 ? 8.432 1.914 -46.619 1.00 55.66 178 TYR A C 1
ATOM 1381 O O . TYR A 1 178 ? 8.160 1.234 -45.626 1.00 55.66 178 TYR A O 1
ATOM 1389 N N . HIS A 1 179 ? 7.627 2.895 -47.031 1.00 54.09 179 HIS A N 1
ATOM 1390 C CA . HIS A 1 179 ? 6.377 3.253 -46.349 1.00 54.09 179 HIS A CA 1
ATOM 1391 C C . HIS A 1 179 ? 5.097 2.686 -46.948 1.00 54.09 179 HIS A C 1
ATOM 1393 O O . HIS A 1 179 ? 4.026 3.128 -46.549 1.00 54.09 179 HIS A O 1
ATOM 1399 N N . ASN A 1 180 ? 5.149 1.681 -47.825 1.00 60.16 180 ASN A N 1
ATOM 1400 C CA . ASN A 1 180 ? 3.912 0.998 -48.189 1.00 60.16 180 ASN A CA 1
ATOM 1401 C C . ASN A 1 180 ? 3.666 -0.232 -47.289 1.00 60.16 180 ASN A C 1
ATOM 1403 O O . ASN A 1 180 ? 4.189 -1.312 -47.597 1.00 60.16 180 ASN A O 1
ATOM 1407 N N . PRO A 1 181 ? 2.872 -0.123 -46.198 1.00 58.03 181 PRO A N 1
ATOM 1408 C CA . PRO A 1 181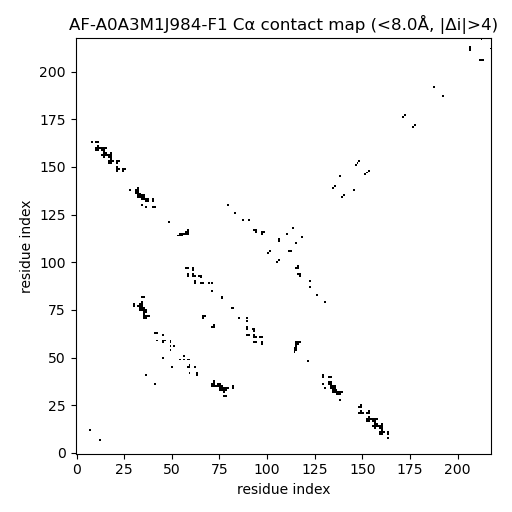 ? 2.521 -1.265 -45.353 1.00 58.03 181 PRO A CA 1
ATOM 1409 C C . PRO A 1 181 ? 1.822 -2.390 -46.133 1.00 58.03 181 PRO A C 1
ATOM 1411 O O . PRO A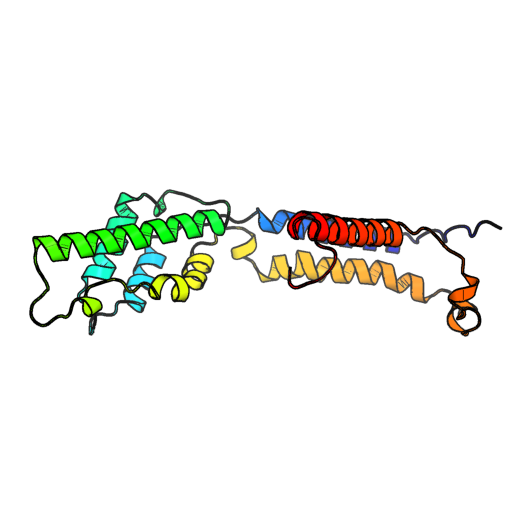 1 181 ? 1.893 -3.539 -45.700 1.00 58.03 181 PRO A O 1
ATOM 1414 N N . LEU A 1 182 ? 1.241 -2.104 -47.308 1.00 58.84 182 LEU A N 1
ATOM 1415 C CA . LEU A 1 182 ? 0.579 -3.094 -48.168 1.00 58.84 182 LEU A CA 1
ATOM 1416 C C . LEU A 1 182 ? 1.559 -4.014 -48.916 1.00 58.84 182 LEU A C 1
ATOM 1418 O O . LEU A 1 182 ? 1.174 -5.098 -49.338 1.00 58.84 182 LEU A O 1
ATOM 1422 N N . THR A 1 183 ? 2.835 -3.637 -49.052 1.00 62.12 183 THR A N 1
ATOM 1423 C CA . THR A 1 183 ? 3.848 -4.461 -49.756 1.00 62.12 183 THR A CA 1
ATOM 1424 C C . THR A 1 183 ? 4.609 -5.418 -48.836 1.00 62.12 183 THR A C 1
ATOM 1426 O O . THR A 1 183 ? 5.384 -6.255 -49.295 1.00 62.12 183 THR A O 1
ATOM 1429 N N . ARG A 1 184 ? 4.401 -5.324 -47.516 1.00 59.12 184 ARG A N 1
ATOM 1430 C CA . ARG A 1 184 ? 5.214 -6.027 -46.510 1.00 59.12 184 ARG A CA 1
ATOM 1431 C C . ARG A 1 184 ? 4.815 -7.499 -46.295 1.00 59.12 184 ARG A C 1
ATOM 1433 O O . ARG A 1 184 ? 5.529 -8.213 -45.585 1.00 59.12 184 ARG A O 1
ATOM 1440 N N . GLY A 1 185 ? 3.732 -7.951 -46.936 1.00 59.88 185 GLY A N 1
ATOM 1441 C CA . GLY A 1 185 ? 3.184 -9.306 -46.825 1.00 59.88 185 GLY A CA 1
ATOM 1442 C C . GLY A 1 185 ? 2.654 -9.633 -45.422 1.00 59.88 185 GLY A C 1
ATOM 1443 O O . GLY A 1 185 ? 2.977 -8.962 -44.438 1.00 59.88 185 GLY A O 1
ATOM 1444 N N . LEU A 1 186 ? 1.844 -10.690 -45.305 1.00 65.12 186 LEU A N 1
ATOM 1445 C CA . LEU A 1 186 ? 1.328 -11.165 -44.019 1.00 65.12 186 LEU A CA 1
ATOM 1446 C C . LEU A 1 186 ? 2.455 -11.854 -43.230 1.00 65.12 186 LEU A C 1
ATOM 1448 O O . LEU A 1 186 ? 2.637 -13.068 -43.271 1.00 65.12 186 LEU A O 1
ATOM 1452 N N . ARG A 1 187 ? 3.285 -11.069 -42.539 1.00 67.94 187 ARG A N 1
ATOM 1453 C CA . ARG A 1 187 ? 4.322 -11.612 -41.658 1.00 67.94 187 ARG A CA 1
ATOM 1454 C C . ARG A 1 187 ? 3.711 -11.944 -40.304 1.00 67.94 187 ARG A C 1
ATOM 1456 O O . ARG A 1 187 ? 3.481 -11.041 -39.500 1.00 67.94 187 ARG A O 1
ATOM 1463 N N . MET A 1 188 ? 3.502 -13.236 -40.048 1.00 67.25 188 MET A N 1
ATOM 1464 C CA . MET A 1 188 ? 3.134 -13.769 -38.734 1.00 67.25 188 MET A CA 1
ATOM 1465 C C . MET A 1 188 ? 4.237 -13.399 -37.730 1.00 67.25 188 MET A C 1
ATOM 1467 O O . MET A 1 188 ? 5.288 -14.031 -37.652 1.00 67.25 188 MET A O 1
ATOM 1471 N N . SER A 1 189 ? 4.046 -12.297 -37.012 1.00 78.50 189 SER A N 1
ATOM 1472 C CA . SER A 1 189 ? 4.907 -11.930 -35.892 1.00 78.50 189 SER A CA 1
ATOM 1473 C C . SER A 1 189 ? 4.337 -12.544 -34.621 1.00 78.50 189 SER A C 1
ATOM 1475 O O . SER A 1 189 ? 3.119 -12.667 -34.504 1.00 78.50 189 SER A O 1
ATOM 1477 N N . TRP A 1 190 ? 5.185 -12.869 -33.641 1.00 80.19 190 TRP A N 1
ATOM 1478 C CA . TRP A 1 190 ? 4.708 -13.332 -32.330 1.00 80.19 190 TRP A CA 1
ATOM 1479 C C . TRP A 1 190 ? 3.666 -12.382 -31.729 1.00 80.19 190 TRP A C 1
ATOM 1481 O O . TRP A 1 190 ? 2.666 -12.829 -31.184 1.00 80.19 190 TRP A O 1
ATOM 1491 N N . ARG A 1 191 ? 3.832 -11.069 -31.937 1.00 79.12 191 ARG A N 1
ATOM 1492 C CA . ARG A 1 191 ? 2.842 -10.050 -31.552 1.00 79.12 191 ARG A CA 1
ATOM 1493 C C . ARG A 1 191 ? 1.492 -10.241 -32.248 1.00 79.12 191 ARG A C 1
ATOM 1495 O O . ARG A 1 191 ? 0.467 -10.174 -31.586 1.00 79.12 191 ARG A O 1
ATOM 1502 N N . GLY A 1 192 ? 1.495 -10.485 -33.559 1.00 83.88 192 GLY A N 1
ATOM 1503 C CA . GLY A 1 192 ? 0.276 -10.750 -34.327 1.00 83.88 192 GLY A CA 1
ATOM 1504 C C . GLY A 1 192 ? -0.419 -12.042 -33.901 1.00 83.88 192 GLY A C 1
ATOM 1505 O O . GLY A 1 192 ? -1.642 -12.079 -33.865 1.00 83.88 192 GLY A O 1
ATOM 1506 N N . LEU A 1 193 ? 0.348 -13.064 -33.511 1.00 89.31 193 LEU A N 1
ATOM 1507 C CA . LEU A 1 193 ? -0.200 -14.306 -32.967 1.00 89.31 193 LEU A CA 1
ATOM 1508 C C . LEU A 1 193 ? -0.910 -14.064 -31.632 1.00 89.31 193 LEU A C 1
ATOM 1510 O O . LEU A 1 193 ? -2.068 -14.441 -31.499 1.00 89.31 193 LEU A O 1
ATOM 1514 N N . PHE A 1 194 ? -0.258 -13.398 -30.672 1.00 93.06 194 PHE A N 1
ATOM 1515 C CA . PHE A 1 194 ? -0.883 -13.090 -29.381 1.00 93.06 194 PHE A CA 1
ATOM 1516 C C . PHE A 1 194 ? -2.098 -12.172 -29.529 1.00 93.06 194 PHE A C 1
ATOM 1518 O O . PHE A 1 194 ? -3.119 -12.416 -28.896 1.00 93.06 194 PHE A O 1
ATOM 1525 N N . LEU A 1 195 ? -2.018 -11.154 -30.392 1.00 89.56 195 LEU A N 1
ATOM 1526 C CA . LEU A 1 195 ? -3.145 -10.261 -30.657 1.00 89.56 195 LEU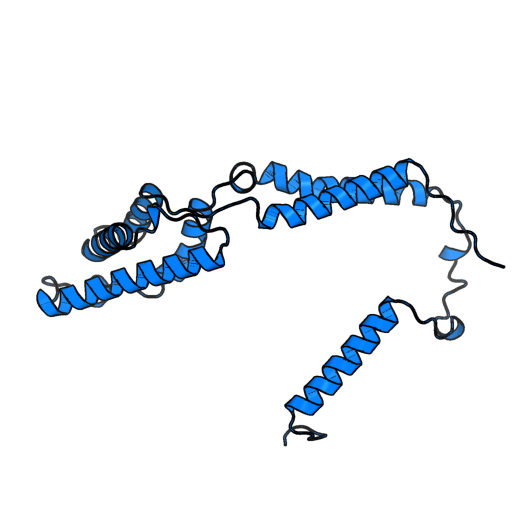 A CA 1
ATOM 1527 C C . LEU A 1 195 ? -4.314 -11.011 -31.306 1.00 89.56 195 LEU A C 1
ATOM 1529 O O . LEU A 1 195 ? -5.446 -10.869 -30.861 1.00 89.56 195 LEU A O 1
ATOM 1533 N N . GLY A 1 196 ? -4.045 -11.837 -32.320 1.00 92.31 196 GLY A N 1
ATOM 1534 C CA . GLY A 1 196 ? -5.068 -12.654 -32.970 1.00 92.31 196 GLY A CA 1
ATOM 1535 C C . GLY A 1 196 ? -5.721 -13.636 -31.998 1.00 92.31 196 GLY A C 1
ATOM 1536 O O . GLY A 1 196 ? -6.944 -13.713 -31.940 1.00 92.31 196 GLY A O 1
ATOM 1537 N N . ALA A 1 197 ? -4.920 -14.322 -31.180 1.00 94.19 197 ALA A N 1
ATOM 1538 C CA . ALA A 1 197 ? -5.418 -15.220 -30.143 1.00 94.19 197 ALA A CA 1
ATOM 1539 C C . ALA A 1 197 ? -6.273 -14.482 -29.101 1.00 94.19 197 ALA A C 1
ATOM 1541 O O . ALA A 1 197 ? -7.335 -14.974 -28.736 1.00 94.19 197 ALA A O 1
ATOM 1542 N N . ALA A 1 198 ? -5.856 -13.289 -28.664 1.00 93.62 198 ALA A N 1
ATOM 1543 C CA . ALA A 1 198 ? -6.618 -12.476 -27.721 1.00 93.62 198 ALA A CA 1
ATOM 1544 C C . ALA A 1 198 ? -7.961 -12.023 -28.310 1.00 93.62 198 ALA A C 1
ATOM 1546 O O . ALA A 1 198 ? -8.985 -12.142 -27.646 1.00 93.62 198 ALA A O 1
ATOM 1547 N N . VAL A 1 199 ? -7.982 -11.562 -29.565 1.00 94.62 199 VAL A N 1
ATOM 1548 C CA . VAL A 1 199 ? -9.221 -11.154 -30.248 1.00 94.62 199 VAL A CA 1
ATOM 1549 C C . VAL A 1 199 ? -10.175 -12.339 -30.397 1.00 94.62 199 VAL A C 1
ATOM 1551 O O . VAL A 1 199 ? -11.340 -12.228 -30.025 1.00 94.62 199 VAL A O 1
ATOM 1554 N N . ILE A 1 200 ? -9.685 -13.485 -30.881 1.00 94.94 200 ILE A N 1
ATOM 1555 C CA . ILE A 1 200 ? -10.496 -14.705 -31.013 1.00 94.94 200 ILE A CA 1
ATOM 1556 C C . ILE A 1 200 ? -11.013 -15.158 -29.642 1.00 94.94 200 ILE A C 1
ATOM 1558 O O . ILE A 1 200 ? -12.184 -15.505 -29.518 1.00 94.94 200 ILE A O 1
ATOM 1562 N N . GLY A 1 201 ? -10.168 -15.113 -28.610 1.00 94.75 201 GLY A N 1
ATOM 1563 C CA . GLY A 1 201 ? -10.532 -15.481 -27.244 1.00 94.75 201 GLY A CA 1
ATOM 1564 C C . GLY A 1 201 ? -11.617 -14.582 -26.655 1.00 94.75 201 GLY A C 1
ATOM 1565 O O . GLY A 1 201 ? -12.595 -15.093 -26.123 1.00 94.75 201 GLY A O 1
ATOM 1566 N N . ILE A 1 202 ? -11.491 -13.259 -26.796 1.00 92.44 202 ILE A N 1
ATOM 1567 C CA . ILE A 1 202 ? -12.485 -12.294 -26.301 1.00 92.44 202 ILE A CA 1
ATOM 1568 C C . ILE A 1 202 ? -13.819 -12.468 -27.030 1.00 92.44 202 ILE A C 1
ATOM 1570 O O . ILE A 1 202 ? -14.862 -12.506 -26.384 1.00 92.44 202 ILE A O 1
ATOM 1574 N N . VAL A 1 203 ? -13.799 -12.612 -28.358 1.00 88.88 203 VAL A N 1
ATOM 1575 C CA . VAL A 1 203 ? -15.024 -12.807 -29.150 1.00 88.88 203 VAL A CA 1
ATOM 1576 C C . VAL A 1 203 ? -15.687 -14.143 -28.812 1.00 88.88 203 VAL A C 1
ATOM 1578 O O . VAL A 1 203 ? -16.897 -14.187 -28.603 1.00 88.88 203 VAL A O 1
ATOM 1581 N N . GLY A 1 204 ? -14.910 -15.225 -28.704 1.00 89.62 204 GLY A N 1
ATOM 1582 C CA . GLY A 1 204 ? -15.426 -16.544 -28.331 1.00 89.62 204 GLY A CA 1
ATOM 1583 C C . GLY A 1 204 ? -15.996 -16.576 -26.913 1.00 89.62 204 GLY A C 1
ATOM 1584 O O . GLY A 1 204 ? -17.075 -17.123 -26.693 1.00 89.62 204 GLY A O 1
ATOM 1585 N N . TYR A 1 205 ? -15.312 -15.938 -25.961 1.00 89.19 205 TYR A N 1
ATOM 1586 C CA . TYR A 1 205 ? -15.800 -15.794 -24.592 1.00 89.19 205 TYR A CA 1
ATOM 1587 C C . TYR A 1 205 ? -17.076 -14.947 -24.531 1.00 89.19 205 TYR A C 1
ATOM 1589 O O . TYR A 1 205 ? -18.041 -15.349 -23.888 1.00 89.19 205 TYR A O 1
ATOM 1597 N N . GLY A 1 206 ? -17.117 -13.818 -25.246 1.00 85.62 206 GLY A N 1
ATOM 1598 C CA . GLY A 1 206 ? -18.310 -12.977 -25.349 1.00 85.62 206 GLY A CA 1
ATOM 1599 C C . GLY A 1 206 ? -19.509 -13.733 -25.923 1.00 85.62 206 GLY A C 1
ATOM 1600 O O . GLY A 1 206 ? -20.603 -13.645 -25.376 1.00 85.62 206 GLY A O 1
ATOM 1601 N N . PHE A 1 207 ? -19.297 -14.549 -26.960 1.00 84.62 207 PHE A N 1
ATOM 1602 C CA . PHE A 1 207 ? -20.344 -15.396 -27.540 1.00 84.62 207 PHE A CA 1
ATOM 1603 C C . PHE A 1 207 ? -20.891 -16.433 -26.548 1.00 84.62 207 PHE A C 1
ATOM 1605 O O . PHE A 1 207 ? -22.102 -16.634 -26.471 1.00 84.62 207 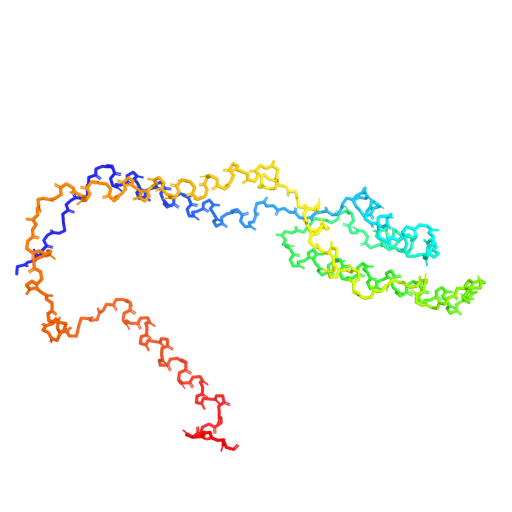PHE A O 1
ATOM 1612 N N . TYR A 1 208 ? -20.013 -17.080 -25.775 1.00 85.31 208 TYR A N 1
ATOM 1613 C CA . TYR A 1 208 ? -20.431 -18.006 -24.720 1.00 85.31 208 TYR A CA 1
ATOM 1614 C C . TYR A 1 208 ? -21.208 -17.288 -23.607 1.00 85.31 208 TYR A C 1
ATOM 1616 O O . TYR A 1 208 ? -22.237 -17.781 -23.156 1.00 85.31 208 TYR A O 1
ATOM 1624 N N . TYR A 1 209 ? -20.741 -16.108 -23.195 1.00 85.00 209 TYR A N 1
ATOM 1625 C CA . TYR A 1 209 ? -21.376 -15.302 -22.153 1.00 85.00 209 TYR A CA 1
ATOM 1626 C C . TYR A 1 209 ? -22.765 -14.776 -22.563 1.00 85.00 209 TYR A C 1
ATOM 1628 O O . TYR A 1 209 ? -23.649 -14.668 -21.720 1.00 85.00 209 TYR A O 1
ATOM 1636 N N . MET A 1 210 ? -22.981 -14.488 -23.850 1.00 82.69 210 MET A N 1
ATOM 1637 C CA . MET A 1 210 ? -24.251 -13.987 -24.403 1.00 82.69 210 MET A CA 1
ATOM 1638 C C . MET A 1 210 ? -25.258 -15.093 -24.785 1.00 82.69 210 MET A C 1
ATOM 1640 O O . MET A 1 210 ? -26.128 -14.861 -25.621 1.00 82.69 210 MET A O 1
ATOM 1644 N N . ASP A 1 211 ? -25.124 -16.305 -24.237 1.00 78.50 211 ASP A N 1
ATOM 1645 C CA . ASP A 1 211 ? -25.986 -17.465 -24.533 1.00 78.50 211 ASP A CA 1
ATOM 1646 C C . ASP A 1 211 ? -26.212 -17.702 -26.043 1.00 78.50 211 ASP A C 1
ATOM 1648 O O . ASP A 1 211 ? -27.308 -18.002 -26.513 1.00 78.50 211 ASP A O 1
ATOM 1652 N N . LYS A 1 212 ? -25.143 -17.542 -26.839 1.00 76.19 212 LYS A N 1
ATOM 1653 C CA . LYS A 1 212 ? -25.135 -17.729 -28.303 1.00 76.19 212 LYS A CA 1
ATOM 1654 C C . LYS A 1 212 ? -26.008 -16.742 -29.095 1.00 76.19 212 LYS A C 1
ATOM 1656 O O . LYS A 1 212 ? -26.210 -16.949 -30.295 1.00 76.19 212 LYS A O 1
ATOM 1661 N N . ALA A 1 213 ? -26.496 -15.664 -28.482 1.00 73.88 213 ALA A N 1
ATOM 1662 C CA . ALA A 1 213 ? -27.180 -14.599 -29.204 1.00 73.88 213 ALA A CA 1
ATOM 1663 C C . ALA A 1 213 ? -26.184 -13.821 -30.082 1.00 73.88 213 ALA A C 1
ATOM 1665 O O . ALA A 1 213 ? -25.127 -13.393 -29.624 1.00 73.88 213 ALA A O 1
ATOM 1666 N N . TYR A 1 214 ? -26.511 -13.631 -31.363 1.00 69.06 214 TYR A N 1
ATOM 1667 C CA . TYR A 1 214 ? -25.627 -12.940 -32.314 1.00 69.06 214 TYR A CA 1
ATOM 1668 C C . TYR A 1 214 ? -25.702 -11.405 -32.226 1.00 69.06 214 TYR A C 1
ATOM 1670 O O . TYR A 1 214 ? -24.793 -10.731 -32.707 1.00 69.06 214 TYR A O 1
ATOM 1678 N N . PHE A 1 215 ? -26.755 -10.846 -31.619 1.00 68.62 215 PHE A N 1
ATOM 1679 C CA . PHE A 1 215 ? -26.992 -9.402 -31.535 1.00 68.62 215 PHE A CA 1
ATOM 1680 C C . PHE A 1 215 ? -27.554 -9.009 -30.164 1.00 68.62 215 PHE A C 1
ATOM 1682 O O . PHE A 1 215 ? -28.314 -9.760 -29.562 1.00 68.62 215 PHE A O 1
ATOM 1689 N N . TRP A 1 216 ? -27.169 -7.821 -29.695 1.00 52.81 216 TRP A N 1
ATOM 1690 C CA . TRP A 1 216 ? -27.685 -7.184 -28.482 1.00 52.81 216 TRP A CA 1
ATOM 1691 C C . TRP A 1 216 ? -28.834 -6.209 -28.811 1.00 52.81 216 TRP A C 1
ATOM 1693 O O . TRP A 1 216 ? -28.743 -5.533 -29.841 1.00 52.81 216 TRP A O 1
ATOM 1703 N N . PRO A 1 217 ? -29.825 -6.009 -27.920 1.00 70.56 217 PRO A N 1
ATOM 1704 C CA . PRO A 1 217 ? -30.137 -6.829 -26.750 1.00 70.56 217 PRO A CA 1
ATOM 1705 C C . PRO A 1 217 ? -30.924 -8.078 -27.167 1.00 70.56 217 PRO A C 1
ATOM 1707 O O . PRO A 1 217 ? -31.825 -7.993 -28.004 1.00 70.56 217 PRO A O 1
ATOM 1710 N N . ALA A 1 218 ? -30.548 -9.219 -26.590 1.00 54.34 218 ALA A N 1
ATOM 1711 C CA . ALA A 1 218 ? -31.403 -10.400 -26.528 1.00 54.34 218 ALA A CA 1
ATOM 1712 C C . ALA A 1 218 ? -32.412 -10.236 -25.385 1.00 54.34 218 ALA A C 1
ATOM 1714 O O . ALA A 1 218 ? -32.028 -9.614 -24.365 1.00 54.34 218 ALA A O 1
#

Radius of gyration: 29.37 Å; Cα contacts (8 Å, |Δi|>4): 178; chains: 1; bounding box: 61×34×80 Å

Nearest PDB structures (foldseek):
  8wdf-assembly1_A  TM=2.100E-01  e=1.358E+00  Pseudomonas aeruginosa PAO1